Protein AF-A0A8J2AIN2-F1 (afdb_monomer_lite)

Structure (mmCIF, N/CA/C/O backbone):
data_AF-A0A8J2AIN2-F1
#
_entry.id   AF-A0A8J2AIN2-F1
#
loop_
_atom_site.group_PDB
_atom_site.id
_atom_site.type_symbol
_atom_site.label_atom_id
_atom_site.label_alt_id
_atom_site.label_comp_id
_atom_site.label_asym_id
_atom_site.label_entity_id
_atom_site.label_seq_id
_atom_site.pdbx_PDB_ins_code
_atom_site.Cartn_x
_atom_site.Cartn_y
_atom_site.Cartn_z
_atom_site.occupancy
_atom_site.B_iso_or_equiv
_atom_site.auth_seq_id
_atom_site.auth_comp_id
_atom_site.auth_asym_id
_atom_site.auth_atom_id
_atom_site.pdbx_PDB_model_num
ATOM 1 N N . ASN A 1 1 ? -27.664 22.570 9.363 1.00 43.59 1 ASN A N 1
ATOM 2 C CA . ASN A 1 1 ? -26.836 21.346 9.252 1.00 43.59 1 ASN A CA 1
ATOM 3 C C . ASN A 1 1 ? -26.231 21.039 7.878 1.00 43.59 1 ASN A C 1
ATOM 5 O O . ASN A 1 1 ? -25.405 20.145 7.836 1.00 43.59 1 ASN A O 1
ATOM 9 N N . ASN A 1 2 ? -26.503 21.779 6.789 1.00 44.59 2 ASN A N 1
ATOM 10 C CA . ASN A 1 2 ? -25.939 21.450 5.457 1.00 44.59 2 ASN A CA 1
ATOM 11 C C . ASN A 1 2 ? -24.621 22.162 5.077 1.00 44.59 2 ASN A C 1
ATOM 13 O O . ASN A 1 2 ? -24.071 21.882 4.018 1.00 44.59 2 ASN A O 1
ATOM 17 N N . GLN A 1 3 ? -24.104 23.089 5.894 1.00 43.34 3 GLN A N 1
ATOM 18 C CA . GLN A 1 3 ? -22.845 23.789 5.579 1.00 43.34 3 GLN A CA 1
ATOM 19 C C . GLN A 1 3 ? -21.588 23.005 6.001 1.00 43.34 3 GLN A C 1
ATOM 21 O O . GLN A 1 3 ? -20.605 23.031 5.269 1.00 43.34 3 GLN A O 1
ATOM 26 N N . GLY A 1 4 ? -21.625 22.260 7.115 1.00 51.38 4 GLY A N 1
ATOM 27 C CA . GLY A 1 4 ? -20.459 21.517 7.625 1.00 51.38 4 GLY A CA 1
ATOM 28 C C . GLY A 1 4 ? -20.071 20.281 6.799 1.00 51.38 4 GLY A C 1
ATOM 29 O O . GLY A 1 4 ? -18.894 19.940 6.700 1.00 51.38 4 GLY A O 1
ATOM 30 N N . THR A 1 5 ? -21.038 19.631 6.142 1.00 55.25 5 THR A N 1
ATOM 31 C CA . THR A 1 5 ? -20.787 18.486 5.248 1.00 55.25 5 THR A CA 1
ATOM 32 C C . THR A 1 5 ? -20.099 18.905 3.945 1.00 55.25 5 THR A C 1
ATOM 34 O O . THR A 1 5 ? -19.215 18.195 3.468 1.00 55.25 5 THR A O 1
ATOM 37 N N . ASN A 1 6 ? -20.435 20.082 3.404 1.00 62.22 6 ASN A N 1
ATOM 38 C CA . ASN A 1 6 ? -19.836 20.598 2.168 1.00 62.22 6 ASN A CA 1
ATOM 39 C C . ASN A 1 6 ? -18.363 21.001 2.342 1.00 62.22 6 ASN A C 1
ATOM 41 O O . ASN A 1 6 ? -17.557 20.766 1.443 1.00 62.22 6 ASN A O 1
ATOM 45 N N . THR A 1 7 ? -17.982 21.558 3.495 1.00 71.69 7 THR A N 1
ATOM 46 C CA . THR A 1 7 ? -16.582 21.925 3.769 1.00 71.69 7 THR A CA 1
ATOM 47 C C . THR A 1 7 ? -15.678 20.708 3.942 1.00 71.69 7 THR A C 1
ATOM 49 O O . THR A 1 7 ? -14.582 20.690 3.386 1.00 71.69 7 THR A O 1
ATOM 52 N N . ASN A 1 8 ? -16.145 19.657 4.626 1.00 78.81 8 ASN A N 1
ATOM 53 C CA . ASN A 1 8 ? -15.352 18.437 4.817 1.00 78.81 8 ASN A CA 1
ATOM 54 C C . ASN A 1 8 ? -15.125 17.688 3.497 1.00 78.81 8 ASN A C 1
ATOM 56 O O . ASN A 1 8 ? -14.021 17.209 3.247 1.00 78.81 8 ASN A O 1
ATOM 60 N N . SER A 1 9 ? -16.140 17.640 2.626 1.00 83.06 9 SER A N 1
ATOM 61 C CA . SER A 1 9 ? -15.997 17.063 1.283 1.00 83.06 9 SER A CA 1
ATOM 62 C C . SER A 1 9 ? -14.963 17.828 0.453 1.00 83.06 9 SER A C 1
ATOM 64 O O . SER A 1 9 ? -14.126 17.221 -0.211 1.00 83.06 9 SER A O 1
ATOM 66 N N . HIS A 1 10 ? -14.963 19.162 0.532 1.00 90.00 10 HIS A N 1
ATOM 67 C CA . HIS A 1 10 ? -14.014 19.983 -0.213 1.00 90.00 10 HIS A CA 1
ATOM 68 C C . HIS A 1 10 ? -12.564 19.819 0.276 1.00 90.00 10 HIS A C 1
ATOM 70 O O . HIS A 1 10 ? -11.662 19.628 -0.540 1.00 90.00 10 HIS A O 1
ATOM 76 N N . GLU A 1 11 ? -12.327 19.848 1.596 1.00 91.69 11 GLU A N 1
ATOM 77 C CA . GLU A 1 11 ? -10.994 19.609 2.181 1.00 91.69 11 GLU A CA 1
ATOM 78 C C . GLU A 1 11 ? -10.453 18.220 1.787 1.00 91.69 11 GLU A C 1
ATOM 80 O O . GLU A 1 11 ? -9.293 18.087 1.378 1.00 91.69 11 GLU A O 1
ATOM 85 N N . PHE A 1 12 ? -11.311 17.198 1.829 1.00 93.25 12 PHE A N 1
ATOM 86 C CA . PHE A 1 12 ? -10.978 15.834 1.423 1.00 93.25 12 PHE A CA 1
ATOM 87 C C . PHE A 1 12 ? -10.599 15.738 -0.064 1.00 93.25 12 PHE A C 1
ATOM 89 O O . PHE A 1 12 ? -9.553 15.183 -0.415 1.00 93.25 12 PHE A O 1
ATOM 96 N N . GLU A 1 13 ? -11.392 16.341 -0.953 1.00 93.38 13 GLU A N 1
ATOM 97 C CA . GLU A 1 13 ? -11.108 16.382 -2.391 1.00 93.38 13 GLU A CA 1
ATOM 98 C C . GLU A 1 13 ? -9.791 17.093 -2.717 1.00 93.38 13 GLU A C 1
ATOM 100 O O . GLU A 1 13 ? -9.067 16.671 -3.623 1.00 93.38 13 GLU A O 1
ATOM 105 N N . LEU A 1 14 ? -9.456 18.170 -2.000 1.00 94.44 14 LEU A N 1
ATOM 106 C CA . LEU A 1 14 ? -8.178 18.862 -2.173 1.00 94.44 14 LEU A CA 1
ATOM 107 C C . LEU A 1 14 ? -6.997 17.955 -1.809 1.00 94.44 14 LEU A C 1
ATOM 109 O O . LEU A 1 14 ? -6.000 17.937 -2.537 1.00 94.44 14 LEU A O 1
ATOM 113 N N . CYS A 1 15 ? -7.124 17.159 -0.744 1.00 95.25 15 CYS A N 1
ATOM 114 C CA . CYS A 1 15 ? -6.115 16.166 -0.380 1.00 95.25 15 CYS A CA 1
ATOM 115 C C . CYS A 1 15 ? -5.963 15.103 -1.479 1.00 95.25 15 CYS A C 1
ATOM 117 O O . CYS A 1 15 ? -4.843 14.827 -1.911 1.00 95.25 15 CYS A O 1
ATOM 119 N N . LEU A 1 16 ? -7.072 14.569 -2.008 1.00 92.75 16 LEU A N 1
ATOM 120 C CA . LEU A 1 16 ? -7.036 13.600 -3.111 1.00 92.75 16 LEU A CA 1
ATOM 121 C C . LEU A 1 16 ? -6.405 14.174 -4.383 1.00 92.75 16 LEU A C 1
ATOM 123 O O . LEU A 1 16 ? -5.590 13.512 -5.027 1.00 92.75 16 LEU A O 1
ATOM 127 N N . LYS A 1 17 ? -6.719 15.427 -4.727 1.00 92.19 17 LYS A N 1
ATOM 128 C CA . LYS A 1 17 ? -6.108 16.121 -5.871 1.00 92.19 17 LYS A CA 1
ATOM 129 C C . LYS A 1 17 ? -4.600 16.289 -5.704 1.00 92.19 17 LYS A C 1
ATOM 131 O O . LYS A 1 17 ? -3.891 16.204 -6.704 1.00 92.19 17 LYS A O 1
ATOM 136 N N . ALA A 1 18 ? -4.117 16.534 -4.484 1.00 93.12 18 ALA A N 1
ATOM 137 C CA . ALA A 1 18 ? -2.688 16.625 -4.184 1.00 93.12 18 ALA A CA 1
ATOM 138 C C . ALA A 1 18 ? -1.995 15.253 -4.262 1.00 93.12 18 ALA A C 1
ATOM 140 O O . ALA A 1 18 ? -0.942 15.137 -4.885 1.00 93.12 18 ALA A O 1
ATOM 141 N N . ILE A 1 19 ? -2.619 14.205 -3.714 1.00 92.25 19 ILE A N 1
ATOM 142 C CA . ILE A 1 19 ? -2.130 12.815 -3.783 1.00 92.25 19 ILE A CA 1
ATOM 143 C C . ILE A 1 19 ? -2.040 12.326 -5.239 1.00 92.25 19 ILE A C 1
ATOM 145 O O . ILE A 1 19 ? -1.094 11.634 -5.599 1.00 92.25 19 ILE A O 1
ATOM 149 N N . GLY A 1 20 ? -2.978 12.728 -6.101 1.00 87.38 20 GLY A N 1
ATOM 150 C CA . GLY A 1 20 ? -2.976 12.370 -7.523 1.00 87.38 20 GLY A CA 1
ATOM 151 C C . GLY A 1 20 ? -1.978 13.144 -8.399 1.00 87.38 20 GLY A C 1
ATOM 152 O O . GLY A 1 20 ? -1.939 12.929 -9.611 1.00 87.38 20 GLY A O 1
ATOM 153 N N . LYS A 1 21 ? -1.186 14.077 -7.848 1.00 88.25 21 LYS A N 1
ATOM 154 C CA . LYS A 1 21 ? -0.146 14.783 -8.622 1.00 88.25 21 LYS A CA 1
ATOM 155 C C . LYS A 1 21 ? 1.034 13.861 -8.924 1.00 88.25 21 LYS A C 1
ATOM 157 O O . LYS A 1 21 ? 1.189 12.826 -8.295 1.00 88.25 21 LYS A O 1
ATOM 162 N N . LYS A 1 22 ? 1.873 14.232 -9.896 1.00 83.25 22 LYS A N 1
ATOM 163 C CA . LYS A 1 22 ? 3.091 13.475 -10.252 1.00 83.25 22 LYS A CA 1
ATOM 164 C C . LYS A 1 22 ? 4.283 13.767 -9.338 1.00 83.25 22 LYS A C 1
ATOM 166 O O . LYS A 1 22 ? 5.188 12.951 -9.263 1.00 83.25 22 LYS A O 1
ATOM 171 N N . ASP A 1 23 ? 4.291 14.938 -8.709 1.00 89.31 23 ASP A N 1
ATOM 172 C CA . ASP A 1 23 ? 5.373 15.395 -7.840 1.00 89.31 23 ASP A CA 1
ATOM 173 C C . ASP A 1 23 ? 5.267 14.771 -6.441 1.00 89.31 23 ASP A C 1
ATOM 175 O O . ASP A 1 23 ? 4.242 14.904 -5.765 1.00 89.31 23 ASP A O 1
ATOM 179 N N . ASP A 1 24 ? 6.341 14.121 -5.996 1.00 90.88 24 ASP A N 1
ATOM 180 C CA . ASP A 1 24 ? 6.361 13.389 -4.731 1.00 90.88 24 ASP A CA 1
ATOM 181 C C . ASP A 1 24 ? 6.290 14.313 -3.508 1.00 90.88 24 ASP A C 1
ATOM 183 O O . ASP A 1 24 ? 5.661 13.950 -2.514 1.00 90.88 24 ASP A O 1
ATOM 187 N N . ALA A 1 25 ? 6.841 15.532 -3.566 1.00 93.75 25 ALA A N 1
ATOM 188 C CA . ALA A 1 25 ? 6.723 16.489 -2.461 1.00 93.75 25 ALA A CA 1
ATOM 189 C C . ALA A 1 25 ? 5.257 16.908 -2.235 1.00 93.75 25 ALA A C 1
ATOM 191 O O . ALA A 1 25 ? 4.769 16.948 -1.101 1.00 93.75 25 ALA A O 1
ATOM 192 N N . THR A 1 26 ? 4.522 17.134 -3.324 1.00 94.69 26 THR A N 1
ATOM 193 C CA . THR A 1 26 ? 3.086 17.426 -3.298 1.00 94.69 26 THR A CA 1
ATOM 194 C C . THR A 1 26 ? 2.281 16.232 -2.792 1.00 94.69 26 THR A C 1
ATOM 196 O O . THR A 1 26 ? 1.365 16.414 -1.990 1.00 94.69 26 THR A O 1
ATOM 199 N N . ARG A 1 27 ? 2.648 15.005 -3.185 1.00 93.88 27 ARG A N 1
ATOM 200 C CA . ARG A 1 27 ? 2.028 13.776 -2.662 1.00 93.88 27 ARG A CA 1
ATOM 201 C C . ARG A 1 27 ? 2.238 13.615 -1.161 1.00 93.88 27 ARG A C 1
ATOM 203 O O . ARG A 1 27 ? 1.281 13.308 -0.453 1.00 93.88 27 ARG A O 1
ATOM 210 N N . VAL A 1 28 ? 3.460 13.847 -0.668 1.00 96.62 28 VAL A N 1
ATOM 211 C CA . VAL A 1 28 ? 3.771 13.849 0.772 1.00 96.62 28 VAL A CA 1
ATOM 212 C C . VAL A 1 28 ? 2.868 14.847 1.491 1.00 96.62 28 VAL A C 1
ATOM 214 O O . VAL A 1 28 ? 2.198 14.469 2.449 1.00 96.62 28 VAL A O 1
ATOM 217 N N . SER A 1 29 ? 2.792 16.091 1.003 1.00 96.56 29 SER A N 1
ATOM 218 C CA . SER A 1 29 ? 1.919 17.116 1.587 1.00 96.56 29 SER A CA 1
ATOM 219 C C . SER A 1 29 ? 0.444 16.702 1.562 1.00 96.56 29 SER A C 1
ATOM 221 O O . SER A 1 29 ? -0.250 16.868 2.562 1.00 96.56 29 SER A O 1
ATOM 223 N N . GLY A 1 30 ? -0.026 16.112 0.458 1.00 96.38 30 GLY A N 1
ATOM 224 C CA . GLY A 1 30 ? -1.391 15.608 0.317 1.00 96.38 30 GLY A CA 1
ATOM 225 C C . GLY A 1 30 ? -1.741 14.540 1.354 1.00 96.38 30 GLY A C 1
ATOM 226 O O . GLY A 1 30 ? -2.784 14.635 1.996 1.00 96.38 30 GLY A O 1
ATOM 227 N N . TRP A 1 31 ? -0.854 13.568 1.581 1.00 96.75 31 TRP A N 1
ATOM 228 C CA . TRP A 1 31 ? -1.051 12.543 2.611 1.00 96.75 31 TRP A CA 1
ATOM 229 C C . TRP A 1 31 ? -0.955 13.090 4.035 1.00 96.75 31 TRP A C 1
ATOM 231 O O . TRP A 1 31 ? -1.747 12.693 4.886 1.00 96.75 31 TRP A O 1
ATOM 241 N N . THR A 1 32 ? -0.034 14.018 4.303 1.00 97.06 32 THR A N 1
ATOM 242 C CA . THR A 1 32 ? 0.059 14.673 5.616 1.00 97.06 32 THR A CA 1
ATOM 243 C C . THR A 1 32 ? -1.231 15.428 5.938 1.00 97.06 32 THR A C 1
ATOM 245 O O . THR A 1 32 ? -1.829 15.193 6.987 1.00 97.06 32 THR A O 1
ATOM 248 N N . LYS A 1 33 ? -1.726 16.243 4.997 1.00 97.56 33 LYS A N 1
ATOM 249 C CA . LYS A 1 33 ? -3.002 16.962 5.141 1.00 97.56 33 LYS A CA 1
ATOM 250 C C . LYS A 1 33 ? -4.195 16.019 5.265 1.00 97.56 33 LYS A C 1
ATOM 252 O O . LYS A 1 33 ? -5.115 16.304 6.021 1.00 97.56 33 LYS A O 1
ATOM 257 N N . MET A 1 34 ? -4.167 14.871 4.586 1.00 96.81 34 MET A N 1
ATOM 258 C CA . MET A 1 34 ? -5.186 13.832 4.758 1.00 96.81 34 MET A CA 1
ATOM 259 C C . MET A 1 34 ? -5.197 13.282 6.197 1.00 96.81 34 MET A C 1
ATOM 261 O O . MET A 1 34 ? -6.262 13.087 6.776 1.00 96.81 34 MET A O 1
ATOM 265 N N . GLY A 1 35 ? -4.026 13.068 6.807 1.00 96.38 35 GLY A N 1
ATOM 266 C CA . GLY A 1 35 ? -3.923 12.671 8.216 1.00 96.38 35 GLY A CA 1
ATOM 267 C C . GLY A 1 35 ? -4.437 13.746 9.183 1.00 96.38 35 GLY A C 1
ATOM 268 O O . GLY A 1 35 ? -5.157 13.436 10.133 1.00 96.38 35 GLY A O 1
ATOM 269 N N . GLU A 1 36 ? -4.126 15.018 8.926 1.00 96.12 36 GLU A N 1
ATOM 270 C CA . GLU A 1 36 ? -4.654 16.154 9.698 1.00 96.12 36 GLU A CA 1
ATOM 271 C C . GLU A 1 36 ? -6.181 16.246 9.583 1.00 96.12 36 GLU A C 1
ATOM 273 O O . GLU A 1 36 ? -6.871 16.376 10.597 1.00 96.12 36 GLU A O 1
ATOM 278 N N . PHE A 1 37 ? -6.710 16.089 8.366 1.00 95.88 37 PHE A N 1
ATOM 279 C CA . PHE A 1 37 ? -8.142 16.013 8.095 1.00 95.88 37 PHE A CA 1
ATOM 280 C C . PHE A 1 37 ? -8.796 14.888 8.903 1.00 95.88 37 PHE A C 1
ATOM 282 O O . PHE A 1 37 ? -9.730 15.147 9.658 1.00 95.88 37 PHE A O 1
ATOM 289 N N . PHE A 1 38 ? -8.265 13.661 8.851 1.00 95.31 38 PHE A N 1
ATOM 290 C CA . PHE A 1 38 ? -8.799 12.550 9.645 1.00 95.31 38 PHE A CA 1
ATOM 291 C C . PHE A 1 38 ? -8.760 12.824 11.148 1.00 95.31 38 PHE A C 1
ATOM 293 O O . PHE A 1 38 ? -9.731 12.513 11.836 1.00 95.31 38 PHE A O 1
ATOM 300 N N . THR A 1 39 ? -7.685 13.430 11.656 1.00 94.81 39 THR A N 1
ATOM 301 C CA . THR A 1 39 ? -7.565 13.803 13.075 1.00 94.81 39 THR A CA 1
ATOM 302 C C . THR A 1 39 ? -8.667 14.785 13.475 1.00 94.81 39 THR A C 1
ATOM 304 O O . THR A 1 39 ? -9.403 14.532 14.428 1.00 94.81 39 THR A O 1
ATOM 307 N N . LYS A 1 40 ? -8.821 15.875 12.711 1.00 93.75 40 LYS A N 1
ATOM 308 C CA . LYS A 1 40 ? -9.833 16.918 12.935 1.00 93.75 40 LYS A CA 1
ATOM 309 C C . LYS A 1 40 ? -11.247 16.340 12.861 1.00 93.75 40 LYS A C 1
ATOM 311 O O . LYS A 1 40 ? -12.046 16.563 13.763 1.00 93.75 40 LYS A O 1
ATOM 316 N N . THR A 1 41 ? -11.546 15.551 11.830 1.00 92.31 41 THR A N 1
ATOM 317 C CA . THR A 1 41 ? -12.873 14.954 11.631 1.00 92.31 41 THR A CA 1
ATOM 318 C C . THR A 1 41 ? -13.201 13.886 12.672 1.00 92.31 41 THR A C 1
ATOM 320 O O . THR A 1 41 ? -14.352 13.770 13.071 1.00 92.31 41 THR A O 1
ATOM 323 N N . CYS A 1 42 ? -12.220 13.119 13.158 1.00 90.75 42 CYS A N 1
ATOM 324 C CA . CYS A 1 42 ? -12.450 12.136 14.222 1.00 90.75 42 CYS A CA 1
ATOM 325 C C . CYS A 1 42 ? -12.710 12.768 15.595 1.00 90.75 42 CYS A C 1
ATOM 327 O O . CYS A 1 42 ? -13.278 12.086 16.452 1.00 90.75 42 CYS A O 1
ATOM 329 N N . ALA A 1 43 ? -12.282 14.018 15.806 1.00 90.50 43 ALA A N 1
ATOM 330 C CA . ALA A 1 43 ? -12.538 14.786 17.024 1.00 90.50 43 ALA A CA 1
ATOM 331 C C . ALA A 1 43 ? -13.937 15.436 17.049 1.00 90.50 43 ALA A C 1
ATOM 333 O O . ALA A 1 43 ? -14.387 15.860 18.109 1.00 90.50 43 ALA A O 1
ATOM 334 N N . ASP A 1 44 ? -14.624 15.502 15.905 1.00 90.69 44 ASP A N 1
ATOM 335 C CA . ASP A 1 44 ? -15.989 16.017 15.769 1.00 90.69 44 ASP A CA 1
ATOM 336 C C . ASP A 1 44 ? -16.970 14.854 15.551 1.00 90.69 44 ASP A C 1
ATOM 338 O O . ASP A 1 44 ? -17.032 14.274 14.467 1.00 90.69 44 ASP A O 1
ATOM 342 N N . ASP A 1 45 ? -17.769 14.526 16.570 1.00 85.25 45 ASP A N 1
ATOM 343 C CA . ASP A 1 45 ? -18.721 13.405 16.535 1.00 85.25 45 ASP A CA 1
ATOM 344 C C . ASP A 1 45 ? -19.738 13.489 15.386 1.00 85.25 45 ASP A C 1
ATOM 346 O O . ASP A 1 45 ? -20.176 12.456 14.868 1.00 85.25 45 ASP A O 1
ATOM 350 N N . SER A 1 46 ? -20.105 14.701 14.959 1.00 84.88 46 SER A N 1
ATOM 351 C CA . SER A 1 46 ? -21.053 14.901 13.862 1.00 84.88 46 SER A CA 1
ATOM 352 C C . SER A 1 46 ? -20.408 14.611 12.506 1.00 84.88 46 SER A C 1
ATOM 354 O O . SER A 1 46 ? -20.990 13.930 11.659 1.00 84.88 46 SER A O 1
ATOM 356 N N . ALA A 1 47 ? -19.166 15.058 12.318 1.00 84.75 47 ALA A N 1
ATOM 357 C CA . ALA A 1 47 ? -18.417 14.866 11.086 1.00 84.75 47 ALA A CA 1
ATOM 358 C C . ALA A 1 47 ? -17.866 13.435 10.957 1.00 84.75 47 ALA A C 1
ATOM 360 O O . ALA A 1 47 ? -17.820 12.879 9.853 1.00 84.75 47 ALA A O 1
ATOM 361 N N . LYS A 1 48 ? -17.522 12.805 12.085 1.00 87.69 48 LYS A N 1
ATOM 362 C CA . LYS A 1 48 ? -16.971 11.447 12.184 1.00 87.69 48 LYS A CA 1
ATOM 363 C C . LYS A 1 48 ? -17.818 10.389 11.481 1.00 87.69 48 LYS A C 1
ATOM 365 O O . LYS A 1 48 ? -17.270 9.465 10.882 1.00 87.69 48 LYS A O 1
ATOM 370 N N . GLN A 1 49 ? -19.144 10.537 11.493 1.00 86.75 49 GLN A N 1
ATOM 371 C CA . GLN A 1 49 ? -20.066 9.587 10.857 1.00 86.75 49 GLN A CA 1
ATOM 372 C C . GLN A 1 49 ? -19.900 9.508 9.331 1.00 86.75 49 GLN A C 1
ATOM 374 O O . GLN A 1 49 ? -20.147 8.460 8.740 1.00 86.75 49 GLN A O 1
ATOM 379 N N . SER A 1 50 ? -19.456 10.595 8.693 1.00 87.44 50 SER A N 1
ATOM 380 C CA . SER A 1 50 ? -19.249 10.656 7.239 1.00 87.44 50 SER A CA 1
ATOM 381 C C . SER A 1 50 ? -17.887 10.114 6.790 1.00 87.44 50 SER A C 1
ATOM 383 O O . SER A 1 50 ? -17.700 9.794 5.616 1.00 87.44 50 SER A O 1
ATOM 385 N N . LEU A 1 51 ? -16.933 9.973 7.716 1.00 89.19 51 LEU A N 1
ATOM 386 C CA . LEU A 1 51 ? -15.542 9.666 7.396 1.00 89.19 51 LEU A CA 1
ATOM 387 C C . LEU A 1 51 ? -15.336 8.298 6.722 1.00 89.19 51 LEU A C 1
ATOM 389 O O . LEU A 1 51 ? -14.553 8.242 5.773 1.00 89.19 51 LEU A O 1
ATOM 393 N N . PRO A 1 52 ? -16.030 7.208 7.118 1.00 89.25 52 PRO A N 1
ATOM 394 C CA . PRO A 1 52 ? -15.957 5.935 6.401 1.00 89.25 52 PRO A CA 1
ATOM 395 C C . PRO A 1 52 ? -16.355 6.046 4.929 1.00 89.25 52 PRO A C 1
ATOM 397 O O . PRO A 1 52 ? -15.666 5.494 4.077 1.00 89.25 52 PRO A O 1
ATOM 400 N N . LEU A 1 53 ? -17.418 6.800 4.629 1.00 87.81 53 LEU A N 1
ATOM 401 C CA . LEU A 1 53 ? -17.920 6.975 3.263 1.00 87.81 53 LEU A CA 1
ATOM 402 C C . LEU A 1 53 ? -16.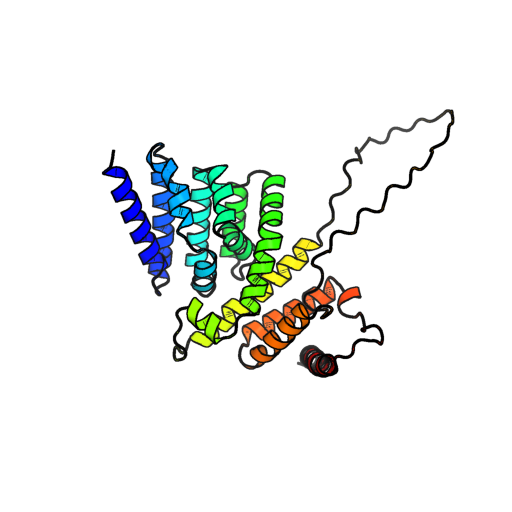933 7.764 2.402 1.00 87.81 53 LEU A C 1
ATOM 404 O O . LEU A 1 53 ? -16.734 7.435 1.239 1.00 87.81 53 LEU A O 1
ATOM 408 N N . LEU A 1 54 ? -16.288 8.786 2.970 1.00 89.25 54 LEU A N 1
ATOM 409 C CA . LEU A 1 54 ? -15.219 9.513 2.282 1.00 89.25 54 LEU A CA 1
ATOM 410 C C . LEU A 1 54 ? -14.014 8.598 2.042 1.00 89.25 54 LEU A C 1
ATOM 412 O O . LEU A 1 54 ? -13.506 8.515 0.928 1.00 89.25 54 LEU A O 1
ATOM 416 N N . PHE A 1 55 ? -13.598 7.842 3.059 1.00 89.75 55 PHE A N 1
ATOM 417 C CA . PHE A 1 55 ? -12.491 6.892 2.950 1.00 89.75 55 PHE A CA 1
ATOM 418 C C . PHE A 1 55 ? -12.753 5.794 1.902 1.00 89.75 55 PHE A C 1
ATOM 420 O O . PHE A 1 55 ? -11.819 5.331 1.247 1.00 89.75 55 PHE A O 1
ATOM 427 N N . GLU A 1 56 ? -14.018 5.413 1.698 1.00 88.94 56 GLU A N 1
ATOM 428 C CA . GLU A 1 56 ? -14.465 4.485 0.649 1.00 88.94 56 GLU A CA 1
ATOM 429 C C . GLU A 1 56 ? -14.280 5.000 -0.779 1.00 88.94 56 GLU A C 1
ATOM 431 O O . GLU A 1 56 ? -14.112 4.203 -1.701 1.00 88.94 56 GLU A O 1
ATOM 436 N N . GLN A 1 57 ? -14.190 6.314 -0.975 1.00 88.69 57 GLN A N 1
ATOM 437 C CA . GLN A 1 57 ? -13.922 6.897 -2.293 1.00 88.69 57 GLN A CA 1
ATOM 438 C C . GLN A 1 57 ? -12.461 6.719 -2.733 1.00 88.69 57 GLN A C 1
ATOM 440 O O . GLN A 1 57 ? -12.120 6.957 -3.894 1.00 88.69 57 GLN A O 1
ATOM 445 N N . ILE A 1 58 ? -11.577 6.297 -1.824 1.00 90.06 58 ILE A N 1
ATOM 446 C CA . ILE A 1 58 ? -10.156 6.128 -2.107 1.00 90.06 58 ILE A CA 1
ATOM 447 C C . ILE A 1 58 ? -9.898 4.740 -2.699 1.00 90.06 58 ILE A C 1
ATOM 449 O O . ILE A 1 58 ? -9.962 3.719 -2.012 1.00 90.06 58 ILE A O 1
ATOM 453 N N . ASN A 1 59 ? -9.498 4.696 -3.971 1.00 88.50 59 ASN A N 1
ATOM 454 C CA . ASN A 1 59 ? -9.032 3.461 -4.600 1.00 88.50 59 ASN A CA 1
ATOM 455 C C . ASN A 1 59 ? -7.571 3.170 -4.215 1.00 88.50 59 ASN A C 1
ATOM 457 O O . ASN A 1 59 ? -6.633 3.496 -4.946 1.00 88.50 59 ASN A O 1
ATOM 461 N N . PHE A 1 60 ? -7.378 2.534 -3.058 1.00 89.50 60 PHE A N 1
ATOM 462 C CA . PHE A 1 60 ? -6.044 2.234 -2.534 1.00 89.50 60 PHE A CA 1
ATOM 463 C C . PHE A 1 60 ? -5.232 1.297 -3.432 1.00 89.50 60 PHE A C 1
ATOM 465 O O . PHE A 1 60 ? -4.017 1.435 -3.510 1.00 89.50 60 PHE A O 1
ATOM 472 N N . GLN A 1 61 ? -5.876 0.380 -4.155 1.00 83.81 61 GLN A N 1
ATOM 473 C CA . GLN A 1 61 ? -5.178 -0.510 -5.086 1.00 83.81 61 GLN A CA 1
ATOM 474 C C . GLN A 1 61 ? -4.510 0.269 -6.224 1.00 83.81 61 GLN A C 1
ATOM 476 O O . GLN A 1 61 ? -3.338 0.038 -6.522 1.00 83.81 61 GLN A O 1
ATOM 481 N N . LYS A 1 62 ? -5.231 1.231 -6.814 1.00 86.19 62 LYS A N 1
ATOM 482 C CA . LYS A 1 62 ? -4.668 2.144 -7.817 1.00 86.19 62 LYS A CA 1
ATOM 483 C C . LYS A 1 62 ? -3.562 3.009 -7.213 1.00 86.19 62 LYS A C 1
ATOM 485 O O . LYS A 1 62 ? -2.486 3.108 -7.790 1.00 86.19 62 LYS A O 1
ATOM 490 N N . ILE A 1 63 ? -3.804 3.578 -6.033 1.00 86.50 63 ILE A N 1
ATOM 491 C CA . ILE A 1 63 ? -2.812 4.402 -5.333 1.00 86.50 63 ILE A CA 1
ATOM 492 C C . ILE A 1 63 ? -1.525 3.622 -5.087 1.00 86.50 63 ILE A C 1
ATOM 494 O O . ILE A 1 63 ? -0.457 4.165 -5.332 1.00 86.50 63 ILE A O 1
ATOM 498 N N . TRP A 1 64 ? -1.592 2.361 -4.647 1.00 87.62 64 TRP A N 1
ATOM 499 C CA . TRP A 1 64 ? -0.391 1.558 -4.415 1.00 87.62 64 TRP A CA 1
ATOM 500 C C . TRP A 1 64 ? 0.457 1.415 -5.673 1.00 87.62 64 TRP A C 1
ATOM 502 O O . TRP A 1 64 ? 1.668 1.574 -5.585 1.00 87.62 64 TRP A O 1
ATOM 512 N N . LEU A 1 65 ? -0.160 1.197 -6.838 1.00 87.00 65 LEU A N 1
ATOM 513 C CA . LEU A 1 65 ? 0.567 1.169 -8.110 1.00 87.00 65 LEU A CA 1
ATOM 514 C C . LEU A 1 65 ? 1.299 2.496 -8.362 1.00 87.00 65 LEU A C 1
ATOM 516 O O . LEU A 1 65 ? 2.462 2.487 -8.749 1.00 87.00 65 LEU A O 1
ATOM 520 N N . GLU A 1 66 ? 0.661 3.630 -8.076 1.00 85.50 66 GLU A N 1
ATOM 521 C CA . GLU A 1 66 ? 1.243 4.962 -8.282 1.00 85.50 66 GLU A CA 1
ATOM 522 C C . GLU A 1 66 ? 2.313 5.356 -7.247 1.00 85.50 66 GLU A C 1
ATOM 524 O O . GLU A 1 66 ? 3.238 6.102 -7.586 1.00 85.50 66 GLU A O 1
ATOM 529 N N . VAL A 1 67 ? 2.191 4.895 -5.993 1.00 85.50 67 VAL A N 1
ATOM 530 C CA . VAL A 1 67 ? 3.106 5.257 -4.890 1.00 85.50 67 VAL A CA 1
ATOM 531 C C . VAL A 1 67 ? 4.191 4.224 -4.626 1.00 85.50 67 VAL A C 1
ATOM 533 O O . VAL A 1 67 ? 5.191 4.558 -3.991 1.00 85.50 67 VAL A O 1
ATOM 536 N N . ALA A 1 68 ? 4.029 2.983 -5.091 1.00 84.31 68 ALA A N 1
ATOM 537 C CA . ALA A 1 68 ? 5.075 1.972 -5.016 1.00 84.31 68 ALA A CA 1
ATOM 538 C C . ALA A 1 68 ? 6.399 2.530 -5.567 1.00 84.31 68 ALA A C 1
ATOM 540 O O . ALA A 1 68 ? 7.342 2.582 -4.782 1.00 84.31 68 ALA A O 1
ATOM 541 N N . PRO A 1 69 ? 6.476 3.059 -6.807 1.00 83.56 69 PRO A N 1
ATOM 542 C CA . PRO A 1 69 ? 7.718 3.605 -7.359 1.00 83.56 69 PRO A CA 1
ATOM 543 C C . PRO A 1 69 ? 8.077 5.019 -6.869 1.00 83.56 69 PRO A C 1
ATOM 545 O O . PRO A 1 69 ? 9.063 5.578 -7.339 1.00 83.56 69 PRO A O 1
ATOM 548 N N . ALA A 1 70 ? 7.282 5.628 -5.984 1.00 85.44 70 ALA A N 1
ATOM 549 C CA . ALA A 1 70 ? 7.524 6.984 -5.489 1.00 85.44 70 ALA A CA 1
ATOM 550 C C . ALA A 1 70 ? 8.656 7.040 -4.442 1.00 85.44 70 ALA A C 1
ATOM 552 O O . ALA A 1 70 ? 9.176 6.017 -3.990 1.00 85.44 70 ALA A O 1
ATOM 553 N N . ASP A 1 71 ? 9.003 8.244 -3.993 1.00 89.62 71 ASP A N 1
ATOM 554 C CA . ASP A 1 71 ? 9.848 8.457 -2.817 1.00 89.62 71 ASP A CA 1
ATOM 555 C C . ASP A 1 71 ? 9.274 7.739 -1.577 1.00 89.62 71 ASP A C 1
ATOM 557 O O . ASP A 1 71 ? 8.069 7.760 -1.298 1.00 89.62 71 ASP A O 1
ATOM 561 N N . SER A 1 72 ? 10.156 7.120 -0.787 1.00 93.00 72 SER A N 1
ATOM 562 C CA . SER A 1 72 ? 9.807 6.438 0.467 1.00 93.00 72 SER A CA 1
ATOM 563 C C . SER A 1 72 ? 8.964 7.290 1.430 1.00 93.00 72 SER A C 1
ATOM 565 O O . SER A 1 72 ? 8.093 6.757 2.121 1.00 93.00 72 SER A O 1
ATOM 567 N N . ARG A 1 73 ? 9.154 8.616 1.439 1.00 95.81 73 ARG A N 1
ATOM 568 C CA . ARG A 1 73 ? 8.390 9.573 2.249 1.00 95.81 73 ARG A CA 1
ATOM 569 C C . ARG A 1 73 ? 6.911 9.583 1.885 1.00 95.81 73 ARG A C 1
ATOM 571 O O . ARG A 1 73 ? 6.085 9.698 2.783 1.00 95.81 73 ARG A O 1
ATOM 578 N N . VAL A 1 74 ? 6.558 9.405 0.608 1.00 94.94 74 VAL A N 1
ATOM 579 C CA . VAL A 1 74 ? 5.154 9.310 0.172 1.00 94.94 74 VAL A CA 1
ATOM 580 C C . VAL A 1 74 ? 4.493 8.099 0.826 1.00 94.94 74 VAL A C 1
ATOM 582 O O . VAL A 1 74 ? 3.411 8.213 1.402 1.00 94.94 74 VAL A O 1
ATOM 585 N N . ARG A 1 75 ? 5.169 6.944 0.796 1.00 94.56 75 ARG A N 1
ATOM 586 C CA . ARG A 1 75 ? 4.665 5.692 1.378 1.00 94.56 75 ARG A CA 1
ATOM 587 C C . ARG A 1 75 ? 4.570 5.756 2.905 1.00 94.56 75 ARG A C 1
ATOM 589 O O . ARG A 1 75 ? 3.586 5.277 3.471 1.00 94.56 75 ARG A O 1
ATOM 596 N N . VAL A 1 76 ? 5.534 6.400 3.569 1.00 96.25 76 VAL A N 1
ATOM 597 C CA . VAL A 1 76 ? 5.481 6.681 5.017 1.00 96.25 76 VAL A CA 1
ATOM 598 C C . VAL A 1 76 ? 4.297 7.590 5.358 1.00 96.25 76 VAL A C 1
ATOM 600 O O . VAL A 1 76 ? 3.488 7.233 6.213 1.00 96.25 76 VAL A O 1
ATOM 603 N N . SER A 1 77 ? 4.137 8.727 4.674 1.00 96.31 77 SER A N 1
ATOM 604 C CA . SER A 1 77 ? 3.022 9.651 4.928 1.00 96.31 77 SER A CA 1
ATOM 605 C C . SER A 1 77 ? 1.662 8.999 4.689 1.00 96.31 77 SER A C 1
ATOM 607 O O . SER A 1 77 ? 0.752 9.178 5.496 1.00 96.31 77 SER A O 1
ATOM 609 N N . MET A 1 78 ? 1.528 8.188 3.635 1.00 95.81 78 MET A N 1
ATOM 610 C CA . MET A 1 78 ? 0.315 7.407 3.383 1.00 95.81 78 MET A CA 1
ATOM 611 C C . MET A 1 78 ? 0.012 6.450 4.540 1.00 95.81 78 MET A C 1
ATOM 613 O O . MET A 1 78 ? -1.116 6.400 5.025 1.00 95.81 78 MET A O 1
ATOM 617 N N . THR A 1 79 ? 1.020 5.717 5.017 1.00 95.19 79 THR A N 1
ATOM 618 C CA . THR A 1 79 ? 0.865 4.780 6.139 1.00 95.19 79 THR A CA 1
ATOM 619 C C . THR A 1 79 ? 0.425 5.498 7.413 1.00 95.19 79 THR A C 1
ATOM 621 O O . THR A 1 79 ? -0.489 5.034 8.092 1.00 95.19 79 THR A O 1
ATOM 624 N N . ASN A 1 80 ? 1.019 6.659 7.708 1.00 97.06 80 ASN A N 1
ATOM 625 C CA . ASN A 1 80 ? 0.627 7.491 8.845 1.00 97.06 80 ASN A CA 1
ATOM 626 C C . ASN A 1 80 ? -0.833 7.958 8.729 1.00 97.06 80 ASN A C 1
ATOM 628 O O . ASN A 1 80 ? -1.579 7.862 9.701 1.00 97.06 80 ASN A O 1
ATOM 632 N N . ALA A 1 81 ? -1.269 8.407 7.548 1.00 96.25 81 ALA A N 1
ATOM 633 C CA . ALA A 1 81 ? -2.648 8.844 7.332 1.00 96.25 81 ALA A CA 1
ATOM 634 C C . ALA A 1 81 ? -3.658 7.700 7.533 1.00 96.25 81 ALA A C 1
ATOM 636 O O . ALA A 1 81 ? -4.664 7.876 8.221 1.00 96.25 81 ALA A O 1
ATOM 637 N N . ILE A 1 82 ? -3.378 6.505 6.994 1.00 95.56 82 ILE A N 1
ATOM 638 C CA . ILE A 1 82 ? -4.237 5.328 7.206 1.00 95.56 82 ILE A CA 1
ATOM 639 C C . ILE A 1 82 ? -4.278 4.958 8.698 1.00 95.56 82 ILE A C 1
ATOM 641 O O . ILE A 1 82 ? -5.347 4.650 9.224 1.00 95.56 82 ILE A O 1
ATOM 645 N N . ALA A 1 83 ? -3.144 5.019 9.400 1.00 95.31 83 ALA A N 1
ATOM 646 C CA . ALA A 1 83 ? -3.074 4.716 10.827 1.00 95.31 83 ALA A CA 1
ATOM 647 C C . ALA A 1 83 ? -3.928 5.670 11.672 1.00 95.31 83 ALA A C 1
ATOM 649 O O . ALA A 1 83 ? -4.699 5.209 12.514 1.00 95.31 83 ALA A O 1
ATOM 650 N N . VAL A 1 84 ? -3.856 6.976 11.394 1.00 95.62 84 VAL A N 1
ATOM 651 C CA . VAL A 1 84 ? -4.692 7.994 12.048 1.00 95.62 84 VAL A CA 1
ATOM 652 C C . VAL A 1 84 ? -6.178 7.702 11.842 1.00 95.62 84 VAL A C 1
ATOM 654 O O . VAL A 1 84 ? -6.946 7.735 12.803 1.00 95.62 84 VAL A O 1
ATOM 657 N N . PHE A 1 85 ? -6.590 7.357 10.618 1.00 94.69 85 PHE A N 1
ATOM 658 C CA . PHE A 1 85 ? -7.979 6.984 10.337 1.00 94.69 85 PHE A CA 1
ATOM 659 C C . PHE A 1 85 ? -8.425 5.764 11.159 1.00 94.69 85 PHE A C 1
ATOM 661 O O . PHE A 1 85 ? -9.484 5.785 11.789 1.00 94.69 85 PHE A O 1
ATOM 668 N N . VAL A 1 86 ? -7.617 4.700 11.183 1.00 93.88 86 VAL A N 1
ATOM 669 C CA . VAL A 1 86 ? -7.950 3.464 11.912 1.00 93.88 86 VAL A CA 1
ATOM 670 C C . VAL A 1 86 ? -8.018 3.705 13.419 1.00 93.88 86 VAL A C 1
ATOM 672 O O . VAL A 1 86 ? -8.934 3.209 14.073 1.00 93.88 86 VAL A O 1
ATOM 675 N N . GLU A 1 87 ? -7.080 4.471 13.969 1.00 93.50 87 GLU A N 1
ATOM 676 C CA . GLU A 1 87 ? -7.045 4.822 15.388 1.00 93.50 87 GLU A CA 1
ATOM 677 C C . GLU A 1 87 ? -8.249 5.683 15.789 1.00 93.50 87 GLU A C 1
ATOM 679 O O . GLU A 1 87 ? -8.945 5.351 16.748 1.00 93.50 87 GLU A O 1
ATOM 684 N N . GLY A 1 88 ? -8.557 6.732 15.018 1.00 90.12 88 GLY A N 1
ATOM 685 C CA . GLY A 1 88 ? -9.661 7.647 15.312 1.00 90.12 88 GLY A CA 1
ATOM 686 C C . GLY A 1 88 ? -11.052 7.010 15.193 1.00 90.12 88 GLY A C 1
ATOM 687 O O . GLY A 1 88 ? -11.957 7.327 15.973 1.00 90.12 88 GLY A O 1
ATOM 688 N N . MET A 1 89 ? -11.232 6.070 14.258 1.00 89.81 89 MET A N 1
ATOM 689 C CA . MET A 1 89 ? -12.513 5.389 14.008 1.00 89.81 89 MET A CA 1
ATOM 690 C C . MET A 1 89 ? -12.677 4.059 14.764 1.00 89.81 89 MET A C 1
ATOM 692 O O . MET A 1 89 ? -13.773 3.486 14.791 1.00 89.81 89 MET A O 1
ATOM 696 N N . GLY A 1 90 ? -11.605 3.519 15.350 1.00 87.56 90 GLY A N 1
ATOM 697 C CA . GLY A 1 90 ? -11.616 2.249 16.074 1.00 87.56 90 GLY A CA 1
ATOM 698 C C . GLY A 1 90 ? -12.134 1.076 15.227 1.00 87.56 90 GLY A C 1
ATOM 699 O O . GLY A 1 90 ? -11.635 0.794 14.136 1.00 87.56 90 GLY A O 1
ATOM 700 N N . LYS A 1 91 ? -13.164 0.368 15.719 1.00 86.88 91 LYS A N 1
ATOM 701 C CA . LYS A 1 91 ? -13.729 -0.814 15.032 1.00 86.88 91 LYS A CA 1
ATOM 702 C C . LYS A 1 91 ? -14.259 -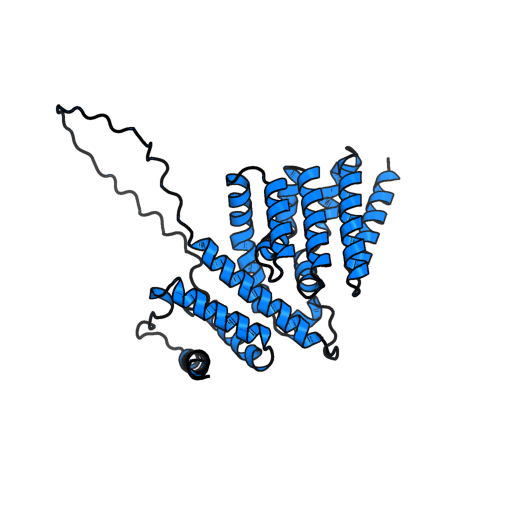0.499 13.626 1.00 86.88 91 LYS A C 1
ATOM 704 O O . LYS A 1 91 ? -14.118 -1.339 12.739 1.00 86.88 91 LYS A O 1
ATOM 709 N N . GLN A 1 92 ? -14.860 0.677 13.415 1.00 86.50 92 GLN A N 1
ATOM 710 C CA . GLN A 1 92 ? -15.359 1.068 12.090 1.00 86.50 92 GLN A CA 1
ATOM 711 C C . GLN A 1 92 ? -14.205 1.317 11.115 1.00 86.50 92 GLN A C 1
ATOM 713 O O . GLN A 1 92 ? -14.247 0.815 9.996 1.00 86.50 92 GLN A O 1
ATOM 718 N N . GLY A 1 93 ? -13.137 1.983 11.566 1.00 84.88 93 GLY A N 1
ATOM 719 C CA . GLY A 1 93 ? -11.944 2.221 10.748 1.00 84.88 93 GLY A CA 1
ATOM 720 C C . GLY A 1 93 ? -11.280 0.922 10.308 1.00 84.88 93 GLY A C 1
ATOM 721 O O . GLY A 1 93 ? -10.965 0.745 9.132 1.00 84.88 93 GLY A O 1
ATOM 722 N N . ALA A 1 94 ? -11.157 -0.036 11.233 1.00 85.25 94 ALA A N 1
ATOM 723 C CA . ALA A 1 94 ? -10.652 -1.367 10.915 1.00 85.25 94 ALA A CA 1
ATOM 724 C C . ALA A 1 94 ? -11.518 -2.088 9.866 1.00 85.25 94 ALA A C 1
ATOM 726 O O . ALA A 1 94 ? -10.971 -2.754 8.994 1.00 85.25 94 ALA A O 1
ATOM 727 N N . LYS A 1 95 ? -12.850 -1.941 9.901 1.00 87.50 95 LYS A N 1
ATOM 728 C CA . LYS A 1 95 ? -13.750 -2.533 8.896 1.00 87.50 95 LYS A CA 1
ATOM 729 C C . LYS A 1 95 ? -13.558 -1.895 7.513 1.00 87.50 95 LYS A C 1
ATOM 731 O O . LYS A 1 95 ? -13.330 -2.626 6.546 1.00 87.50 95 LYS A O 1
ATOM 736 N N . SER A 1 96 ? -13.582 -0.563 7.428 1.00 87.81 96 SER A N 1
ATOM 737 C CA . SER A 1 96 ? -13.427 0.178 6.164 1.00 87.81 96 SER A CA 1
ATOM 738 C C . SER A 1 96 ? -12.074 -0.072 5.499 1.00 87.81 96 SER A C 1
ATOM 740 O O . SER A 1 96 ? -11.974 -0.157 4.275 1.00 87.81 96 SER A O 1
ATOM 742 N N . LEU A 1 97 ? -11.030 -0.286 6.301 1.00 88.19 97 LEU A N 1
ATOM 743 C CA . LEU A 1 97 ? -9.692 -0.605 5.821 1.00 88.19 97 LEU A CA 1
ATOM 744 C C . LEU A 1 97 ? -9.662 -1.849 4.903 1.00 88.19 97 LEU A C 1
ATOM 746 O O . LEU A 1 97 ? -8.934 -1.859 3.909 1.00 88.19 97 LEU A O 1
ATOM 750 N N . PHE A 1 98 ? -10.482 -2.873 5.164 1.00 83.00 98 PHE A N 1
ATOM 751 C CA . PHE A 1 98 ? -10.535 -4.084 4.327 1.00 83.00 98 PHE A CA 1
ATOM 752 C C . PHE A 1 98 ? -11.534 -4.007 3.167 1.00 83.00 98 PHE A C 1
ATOM 754 O O . PHE A 1 98 ? -11.466 -4.845 2.259 1.00 83.00 98 PHE A O 1
ATOM 761 N N . GLN A 1 99 ? -12.469 -3.054 3.202 1.00 83.50 99 GLN A N 1
ATOM 762 C CA . GLN A 1 99 ? -13.472 -2.861 2.150 1.00 83.50 99 GLN A CA 1
ATOM 763 C C . GLN A 1 99 ? -12.867 -2.156 0.928 1.00 83.50 99 GLN A C 1
ATOM 765 O O . GLN A 1 99 ? -13.138 -2.576 -0.191 1.00 83.50 99 GLN A O 1
ATOM 770 N N . ASN A 1 100 ? -11.951 -1.203 1.137 1.00 82.19 100 ASN A N 1
ATOM 771 C CA . ASN A 1 100 ? -11.397 -0.366 0.053 1.00 82.19 100 ASN A CA 1
ATOM 772 C C . ASN A 1 100 ? -9.964 -0.716 -0.353 1.00 82.19 100 ASN A C 1
ATOM 774 O O . ASN A 1 100 ? -9.310 0.026 -1.080 1.00 82.19 100 ASN A O 1
ATOM 778 N N . GLY A 1 101 ? -9.429 -1.825 0.159 1.00 86.38 101 GLY A N 1
ATOM 779 C CA . GLY A 1 101 ? -8.070 -2.273 -0.146 1.00 86.38 101 GLY A CA 1
ATOM 780 C C . GLY A 1 101 ? -6.952 -1.552 0.616 1.00 86.38 101 GLY A C 1
ATOM 781 O O . GLY A 1 101 ? -5.801 -1.952 0.469 1.00 86.38 101 GLY A O 1
ATOM 782 N N . ALA A 1 102 ? -7.247 -0.574 1.483 1.00 91.56 102 ALA A N 1
ATOM 783 C CA . ALA A 1 102 ? -6.241 0.100 2.319 1.00 91.56 102 ALA A CA 1
ATOM 784 C C . ALA A 1 102 ? -5.436 -0.887 3.180 1.00 91.56 102 ALA A C 1
ATOM 786 O O . ALA A 1 102 ? -4.229 -0.740 3.355 1.00 91.56 102 ALA A O 1
ATOM 787 N N . GLY A 1 103 ? -6.098 -1.935 3.676 1.00 91.06 103 GLY A N 1
ATOM 788 C CA . GLY A 1 103 ? -5.461 -2.984 4.464 1.00 91.06 103 GLY A CA 1
ATOM 789 C C . GLY A 1 103 ? -4.470 -3.803 3.662 1.00 91.06 103 GLY A C 1
ATOM 790 O O . GLY A 1 103 ? -3.393 -4.114 4.161 1.00 91.06 103 GLY A O 1
ATOM 791 N N . ILE A 1 104 ? -4.811 -4.094 2.405 1.00 89.94 104 ILE A N 1
ATOM 792 C CA . ILE A 1 104 ? -3.918 -4.784 1.473 1.00 89.94 104 ILE A CA 1
ATOM 793 C C . ILE A 1 104 ? -2.689 -3.912 1.233 1.00 89.94 104 ILE A C 1
ATOM 795 O O . ILE A 1 104 ? -1.572 -4.386 1.378 1.00 89.94 104 ILE A O 1
ATOM 799 N N . VAL A 1 105 ? -2.889 -2.627 0.940 1.00 91.06 105 VAL A N 1
ATOM 800 C CA . VAL A 1 105 ? -1.797 -1.675 0.711 1.00 91.06 105 VAL A CA 1
ATOM 801 C C . VAL A 1 105 ? -0.871 -1.574 1.913 1.00 91.06 105 VAL A C 1
ATOM 803 O O . VAL A 1 105 ? 0.334 -1.736 1.761 1.00 91.06 105 VAL A O 1
ATOM 806 N N . TRP A 1 106 ? -1.412 -1.380 3.114 1.00 92.25 106 TRP A N 1
ATOM 807 C CA . TRP A 1 106 ? -0.606 -1.343 4.332 1.00 92.25 106 TRP A CA 1
ATOM 808 C C . TRP A 1 106 ? 0.136 -2.665 4.546 1.00 92.25 106 TRP A C 1
ATOM 810 O O . TRP A 1 106 ? 1.332 -2.676 4.824 1.00 92.25 106 TRP A O 1
ATOM 820 N N . PHE A 1 107 ? -0.536 -3.795 4.338 1.00 89.88 107 PHE A N 1
ATOM 821 C CA . PHE A 1 107 ? 0.103 -5.100 4.421 1.00 89.88 107 PHE A CA 1
ATOM 822 C C . PHE A 1 107 ? 1.288 -5.238 3.449 1.00 89.88 107 PHE A C 1
ATOM 824 O O . PHE A 1 107 ? 2.337 -5.725 3.857 1.00 89.88 107 PHE A O 1
ATOM 831 N N . LEU A 1 108 ? 1.180 -4.742 2.213 1.00 89.25 108 LEU A N 1
ATOM 832 C CA . LEU A 1 108 ? 2.296 -4.728 1.258 1.00 89.25 108 LEU A CA 1
ATOM 833 C C . LEU A 1 108 ? 3.474 -3.863 1.736 1.00 89.25 108 LEU A C 1
ATOM 835 O O . LEU A 1 108 ? 4.624 -4.238 1.526 1.00 89.25 108 LEU A O 1
ATOM 839 N N . LEU A 1 109 ? 3.214 -2.755 2.437 1.00 90.94 109 LEU A N 1
ATOM 840 C CA . LEU A 1 109 ? 4.260 -1.876 2.989 1.00 90.94 109 LEU A CA 1
ATOM 841 C C . LEU A 1 109 ? 5.063 -2.526 4.125 1.00 90.94 109 LEU A C 1
ATOM 843 O O . LEU A 1 109 ? 6.183 -2.102 4.405 1.00 90.94 109 LEU A O 1
ATOM 847 N N . LEU A 1 110 ? 4.545 -3.588 4.755 1.00 89.56 110 LEU A N 1
ATOM 848 C CA . LEU A 1 110 ? 5.319 -4.395 5.710 1.00 89.56 110 LEU A CA 1
ATOM 849 C C . LEU A 1 110 ? 6.477 -5.153 5.039 1.00 89.56 110 LEU A C 1
ATOM 851 O O . LEU A 1 110 ? 7.380 -5.615 5.739 1.00 89.56 110 LEU A O 1
ATOM 855 N N . PHE A 1 111 ? 6.448 -5.262 3.709 1.00 85.56 111 PHE A N 1
ATOM 856 C CA . PHE A 1 111 ? 7.445 -5.937 2.879 1.00 85.56 111 PHE A CA 1
ATOM 857 C C . PHE A 1 111 ? 8.131 -4.980 1.895 1.00 85.56 111 PHE A C 1
ATOM 859 O O . PHE A 1 111 ? 8.715 -5.435 0.913 1.00 85.56 111 PHE A O 1
ATOM 866 N N . ASP A 1 112 ? 8.043 -3.668 2.138 1.00 87.62 112 ASP A N 1
ATOM 867 C CA . ASP A 1 112 ? 8.714 -2.655 1.325 1.00 87.62 112 ASP A CA 1
ATOM 868 C C . ASP A 1 112 ? 10.235 -2.866 1.317 1.00 87.62 112 ASP A C 1
ATOM 870 O O . ASP A 1 112 ? 10.829 -3.321 2.297 1.00 87.62 112 ASP A O 1
ATOM 874 N N . GLU A 1 113 ? 10.895 -2.493 0.223 1.00 82.62 113 GLU A N 1
ATOM 875 C CA . GLU A 1 113 ? 12.355 -2.571 0.140 1.00 82.62 113 GLU A CA 1
ATOM 876 C C . GLU A 1 113 ? 13.066 -1.543 1.034 1.00 82.62 113 GLU A C 1
ATOM 878 O O . GLU A 1 113 ? 14.214 -1.744 1.436 1.00 82.62 113 GLU A O 1
ATOM 883 N N . THR A 1 114 ? 12.389 -0.448 1.388 1.00 88.75 114 THR A N 1
ATOM 884 C CA . THR A 1 114 ? 12.952 0.594 2.244 1.00 88.75 114 THR A CA 1
ATOM 885 C C . THR A 1 114 ? 12.678 0.288 3.715 1.00 88.75 114 THR A C 1
ATOM 887 O O . THR A 1 114 ? 11.542 0.359 4.186 1.00 88.75 114 THR A O 1
ATOM 890 N N . LYS A 1 115 ? 13.742 0.048 4.497 1.00 89.69 115 LYS A N 1
ATOM 891 C CA . LYS A 1 115 ? 13.648 -0.267 5.940 1.00 89.69 115 LYS A CA 1
ATOM 892 C C . LYS A 1 115 ? 12.827 0.751 6.742 1.00 89.69 115 LYS A C 1
ATOM 894 O O . LYS A 1 115 ? 12.096 0.355 7.645 1.00 89.69 115 LYS A O 1
ATOM 899 N N . ALA A 1 116 ? 12.929 2.041 6.414 1.00 92.50 116 ALA A N 1
ATOM 900 C CA . ALA A 1 116 ? 12.173 3.099 7.087 1.00 92.50 116 ALA A CA 1
ATOM 901 C C . ALA A 1 116 ? 10.653 2.957 6.884 1.00 92.50 116 ALA A C 1
ATOM 903 O O . ALA A 1 116 ? 9.892 3.128 7.835 1.00 92.50 116 ALA A O 1
ATOM 904 N N . VAL A 1 117 ? 10.220 2.576 5.675 1.00 93.44 117 VAL A N 1
ATOM 905 C CA . VAL A 1 117 ? 8.807 2.314 5.355 1.00 93.44 117 VAL A CA 1
ATOM 906 C C . VAL A 1 117 ? 8.312 1.109 6.152 1.00 93.44 117 VAL A C 1
ATOM 908 O O . VAL A 1 117 ? 7.297 1.204 6.837 1.00 93.44 117 VAL A O 1
ATOM 911 N N . VAL A 1 118 ? 9.077 0.011 6.151 1.00 91.94 118 VAL A N 1
ATOM 912 C CA . VAL A 1 118 ? 8.741 -1.206 6.909 1.00 91.94 118 VAL A CA 1
ATOM 913 C C . VAL A 1 118 ? 8.625 -0.924 8.407 1.00 91.94 118 VAL A C 1
ATOM 915 O O . VAL A 1 118 ? 7.678 -1.375 9.054 1.00 91.94 118 VAL A O 1
ATOM 918 N N . LEU A 1 119 ? 9.583 -0.186 8.977 1.00 94.44 119 LEU A N 1
ATOM 919 C CA . LEU A 1 119 ? 9.580 0.153 10.398 1.00 94.44 119 LEU A CA 1
ATOM 920 C C . LEU A 1 119 ? 8.356 1.001 10.757 1.00 94.44 119 LEU A C 1
ATOM 922 O O . LEU A 1 119 ? 7.656 0.672 11.714 1.00 94.44 119 LEU A O 1
ATOM 926 N N . ASN A 1 120 ? 8.064 2.035 9.965 1.00 96.44 120 ASN A N 1
ATOM 927 C CA . ASN A 1 120 ? 6.897 2.888 10.168 1.00 96.44 120 ASN A CA 1
ATOM 928 C C . ASN A 1 120 ? 5.583 2.094 10.056 1.00 96.44 120 ASN A C 1
ATOM 930 O O . ASN A 1 120 ? 4.726 2.188 10.936 1.00 96.44 120 ASN A O 1
ATOM 934 N N . ALA A 1 121 ? 5.451 1.237 9.040 1.00 94.69 121 ALA A N 1
ATOM 935 C CA . ALA A 1 121 ? 4.281 0.382 8.860 1.00 94.69 121 ALA A CA 1
ATOM 936 C C . ALA A 1 121 ? 4.069 -0.580 10.032 1.00 94.69 121 ALA A C 1
ATOM 938 O O . ALA A 1 121 ? 2.933 -0.737 10.484 1.00 94.69 121 ALA A O 1
ATOM 939 N N . LYS A 1 122 ? 5.143 -1.169 10.571 1.00 93.50 122 LYS A N 1
ATOM 940 C CA . LYS A 1 122 ? 5.086 -2.027 11.765 1.00 93.50 122 LYS A CA 1
ATOM 941 C C . LYS A 1 122 ? 4.717 -1.247 13.025 1.00 93.50 122 LYS A C 1
ATOM 943 O O . LYS A 1 122 ? 3.884 -1.712 13.798 1.00 93.50 122 LYS A O 1
ATOM 948 N N . GLN A 1 123 ? 5.309 -0.072 13.238 1.00 95.12 123 GLN A N 1
ATOM 949 C CA . GLN A 1 123 ? 5.009 0.781 14.391 1.00 95.12 123 GLN A CA 1
ATOM 950 C C . GLN A 1 123 ? 3.536 1.191 14.408 1.00 95.12 123 GLN A C 1
ATOM 952 O O . GLN A 1 123 ? 2.853 0.988 15.411 1.00 95.12 123 GLN A O 1
ATOM 957 N N . ASN A 1 124 ? 3.021 1.674 13.278 1.00 95.88 124 ASN A N 1
ATOM 958 C CA . ASN A 1 124 ? 1.617 2.041 13.149 1.00 95.88 124 ASN A CA 1
ATOM 959 C C . ASN A 1 124 ? 0.689 0.822 13.297 1.00 95.88 124 ASN A C 1
ATOM 961 O O . ASN A 1 124 ? -0.368 0.926 13.915 1.00 95.88 124 ASN A O 1
ATOM 965 N N . LEU A 1 125 ? 1.083 -0.355 12.791 1.00 93.69 125 LEU A N 1
ATOM 966 C CA . LEU A 1 125 ? 0.291 -1.577 12.956 1.00 93.69 125 LEU A CA 1
ATOM 967 C C . LEU A 1 125 ? 0.187 -1.955 14.440 1.00 93.69 125 LEU A C 1
ATOM 969 O O . LEU A 1 125 ? -0.896 -2.277 14.925 1.00 93.69 125 LEU A O 1
ATOM 973 N N . ASN A 1 126 ? 1.300 -1.877 15.172 1.00 91.81 126 ASN A N 1
ATOM 974 C CA . ASN A 1 126 ? 1.338 -2.129 16.612 1.00 91.81 126 ASN A CA 1
ATOM 975 C C . ASN A 1 126 ? 0.501 -1.114 17.398 1.00 91.81 126 ASN A C 1
ATOM 977 O O . ASN A 1 126 ? -0.134 -1.493 18.382 1.00 91.81 126 ASN A O 1
ATOM 981 N N . LYS A 1 127 ? 0.471 0.143 16.941 1.00 92.38 127 LYS A N 1
ATOM 982 C CA . LYS A 1 127 ? -0.349 1.211 17.519 1.00 92.38 127 LYS A CA 1
ATOM 983 C C . LYS A 1 127 ? -1.846 0.931 17.347 1.00 92.38 127 LYS A C 1
ATOM 985 O O . LYS A 1 127 ? -2.585 0.922 18.326 1.00 92.38 127 LYS A O 1
ATOM 990 N N . CYS A 1 128 ? -2.292 0.648 16.122 1.00 92.81 128 CYS A N 1
ATOM 991 C CA . CYS A 1 128 ? -3.713 0.449 15.811 1.00 92.81 128 CYS A CA 1
ATOM 992 C C . CYS A 1 128 ? -4.255 -0.914 16.278 1.00 92.81 128 CYS A C 1
ATOM 994 O O . CYS A 1 128 ? -5.427 -1.040 16.634 1.00 92.81 128 CYS A O 1
ATOM 996 N N . PHE A 1 129 ? -3.411 -1.947 16.293 1.00 90.50 129 PHE A N 1
ATOM 997 C CA . PHE A 1 129 ? -3.768 -3.308 16.688 1.00 90.50 129 PHE A CA 1
ATOM 998 C C . PHE A 1 129 ? -2.895 -3.733 17.873 1.00 90.50 129 PHE A C 1
ATOM 1000 O O . PHE A 1 129 ? -1.885 -4.414 17.716 1.00 90.50 129 PHE A O 1
ATOM 1007 N N . THR A 1 130 ? -3.293 -3.319 19.077 1.00 89.50 130 THR A N 1
ATOM 1008 C CA . THR A 1 130 ? -2.481 -3.408 20.308 1.00 89.50 130 THR A CA 1
ATOM 1009 C C . THR A 1 130 ? -2.114 -4.832 20.739 1.00 89.50 130 THR A C 1
ATOM 1011 O O . THR A 1 130 ? -1.025 -5.066 21.262 1.00 89.50 130 THR A O 1
ATOM 1014 N N . THR A 1 131 ? -2.974 -5.810 20.464 1.00 88.50 131 THR A N 1
ATOM 1015 C CA . THR A 1 131 ? -2.771 -7.228 20.809 1.00 88.50 131 THR A CA 1
ATOM 1016 C C . THR A 1 131 ? -2.154 -8.011 19.649 1.00 88.50 131 THR A C 1
ATOM 1018 O O . THR A 1 131 ? -2.487 -7.751 18.489 1.00 88.50 131 THR A O 1
ATOM 1021 N N . VAL A 1 132 ? -1.339 -9.027 19.947 1.00 85.75 132 VAL A N 1
ATOM 1022 C CA . VAL A 1 132 ? -0.730 -9.913 18.934 1.00 85.75 132 VAL A CA 1
ATOM 1023 C C . VAL A 1 132 ? -1.801 -10.597 18.078 1.00 85.75 132 VAL A C 1
ATOM 1025 O O . VAL A 1 132 ? -1.653 -10.696 16.863 1.00 85.75 132 VAL A O 1
ATOM 1028 N N . GLU A 1 133 ? -2.916 -10.988 18.686 1.00 85.31 133 GLU A N 1
ATOM 1029 C CA . GLU A 1 133 ? -4.027 -11.702 18.055 1.00 85.31 133 GLU A CA 1
ATOM 1030 C C . GLU A 1 133 ? -4.692 -10.844 16.977 1.00 85.31 133 GLU A C 1
ATOM 1032 O O . GLU A 1 133 ? -4.915 -11.306 15.861 1.00 85.31 133 GLU A O 1
ATOM 1037 N N . LYS A 1 134 ? -4.943 -9.561 17.267 1.00 86.06 134 LYS A N 1
ATOM 1038 C CA . LYS A 1 134 ? -5.479 -8.605 16.284 1.00 86.06 134 LYS A CA 1
ATOM 1039 C C . LYS A 1 134 ? -4.509 -8.347 15.132 1.00 86.06 134 LYS A C 1
ATOM 1041 O O . LYS A 1 134 ? -4.953 -8.243 13.993 1.00 86.06 134 LYS A O 1
ATOM 1046 N N . ARG A 1 135 ? -3.199 -8.272 15.403 1.00 88.19 135 ARG A N 1
ATOM 1047 C CA . ARG A 1 135 ? -2.178 -8.137 14.347 1.00 88.19 135 ARG A CA 1
ATOM 1048 C C . ARG A 1 135 ? -2.143 -9.366 13.448 1.00 88.19 135 ARG A C 1
ATOM 1050 O O . ARG A 1 135 ? -2.106 -9.226 12.230 1.00 88.19 135 ARG A O 1
ATOM 1057 N N . ARG A 1 136 ? -2.213 -10.560 14.038 1.00 83.31 136 ARG A N 1
ATOM 1058 C CA . ARG A 1 136 ? -2.309 -11.820 13.295 1.00 83.31 136 ARG A CA 1
ATOM 1059 C C . ARG A 1 136 ? -3.586 -11.866 12.455 1.00 83.31 136 ARG A C 1
ATOM 1061 O O . ARG A 1 136 ? -3.499 -12.113 11.261 1.00 83.31 136 ARG A O 1
ATOM 1068 N N . ALA A 1 137 ? -4.735 -11.512 13.029 1.00 85.75 137 ALA A N 1
ATOM 1069 C CA . ALA A 1 137 ? -6.004 -11.449 12.305 1.00 85.75 137 ALA A CA 1
ATOM 1070 C C . ALA A 1 137 ? -5.969 -10.454 11.130 1.00 85.75 137 ALA A C 1
ATOM 1072 O O . ALA A 1 137 ? -6.479 -10.758 10.056 1.00 85.75 137 ALA A O 1
ATOM 1073 N N . PHE A 1 138 ? -5.335 -9.287 11.300 1.00 88.06 138 PHE A N 1
ATOM 1074 C CA . PHE A 1 138 ? -5.102 -8.341 10.204 1.00 88.06 138 PHE A CA 1
ATOM 1075 C C . PHE A 1 138 ? -4.283 -8.982 9.077 1.00 88.06 138 PHE A C 1
ATOM 1077 O O . PHE A 1 138 ? -4.689 -8.930 7.917 1.00 88.06 138 PHE A O 1
ATOM 1084 N N . ILE A 1 139 ? -3.157 -9.617 9.423 1.00 86.00 139 ILE A N 1
ATOM 1085 C CA . ILE A 1 139 ? -2.284 -10.300 8.461 1.00 86.00 139 ILE A CA 1
ATOM 1086 C C . ILE A 1 139 ? -3.060 -11.401 7.731 1.00 86.00 139 ILE A C 1
ATOM 1088 O O . ILE A 1 139 ? -2.996 -11.478 6.508 1.00 86.00 139 ILE A O 1
ATOM 1092 N N . ASP A 1 140 ? -3.844 -12.204 8.449 1.00 82.56 140 ASP A N 1
ATOM 1093 C CA . ASP A 1 140 ? -4.634 -13.303 7.889 1.00 82.56 140 ASP A CA 1
ATOM 1094 C C . ASP A 1 140 ? -5.751 -12.815 6.956 1.00 82.56 140 ASP A C 1
ATOM 1096 O O . ASP A 1 140 ? -5.989 -13.417 5.909 1.00 82.56 140 ASP A O 1
ATOM 1100 N N . LEU A 1 141 ? -6.399 -11.691 7.273 1.00 84.31 141 LEU A N 1
ATOM 1101 C CA . LEU A 1 141 ? -7.411 -11.074 6.409 1.00 84.31 141 LEU A CA 1
ATOM 1102 C C . LEU A 1 141 ? -6.800 -10.466 5.143 1.00 84.31 141 LEU A C 1
ATOM 1104 O O . LEU A 1 141 ? -7.347 -10.620 4.046 1.00 84.31 141 LEU A O 1
ATOM 1108 N N . CYS A 1 142 ? -5.654 -9.797 5.279 1.00 86.12 142 CYS A N 1
ATOM 1109 C CA . CYS A 1 142 ? -4.907 -9.267 4.143 1.00 86.12 142 CYS A CA 1
ATOM 1110 C C . CYS A 1 142 ? -4.259 -10.369 3.313 1.00 86.12 142 CYS A C 1
ATOM 1112 O O . CYS A 1 142 ? -3.948 -10.128 2.151 1.00 86.12 142 CYS A O 1
ATOM 1114 N N . ARG A 1 143 ? -4.112 -11.574 3.876 1.00 78.69 143 ARG A N 1
ATOM 1115 C CA . ARG A 1 143 ? -3.449 -12.710 3.250 1.00 78.69 143 ARG A CA 1
ATOM 1116 C C . ARG A 1 143 ? -4.026 -12.991 1.866 1.00 78.69 143 ARG A C 1
ATOM 1118 O O . ARG A 1 143 ? -3.431 -12.663 0.841 1.00 78.69 143 ARG A O 1
ATOM 1125 N N . LYS A 1 144 ? -5.219 -13.577 1.830 1.00 79.31 144 LYS A N 1
ATOM 1126 C CA . LYS A 1 144 ? -5.833 -14.027 0.578 1.00 79.31 144 LYS A CA 1
ATOM 1127 C C . LYS A 1 144 ? -5.980 -12.875 -0.422 1.00 79.31 144 LYS A C 1
ATOM 1129 O O . LYS A 1 144 ? -5.510 -12.978 -1.548 1.00 79.31 144 LYS A O 1
ATOM 1134 N N . LYS A 1 145 ? -6.546 -11.750 0.025 1.00 82.94 145 LYS A N 1
ATOM 1135 C CA . LYS A 1 145 ? -6.811 -10.597 -0.846 1.00 82.94 145 LYS A CA 1
ATOM 1136 C C . LYS A 1 145 ? -5.535 -9.935 -1.376 1.00 82.94 145 LYS A C 1
ATOM 1138 O O . LYS A 1 145 ? -5.522 -9.477 -2.513 1.00 82.94 145 LYS A O 1
ATOM 1143 N N . GLY A 1 146 ? -4.477 -9.875 -0.569 1.00 83.62 146 GLY A N 1
ATOM 1144 C CA . GLY A 1 146 ? -3.180 -9.345 -0.978 1.00 83.62 146 GLY A CA 1
ATOM 1145 C C . GLY A 1 146 ? -2.481 -10.253 -1.980 1.00 83.62 146 GLY A C 1
ATOM 1146 O O . GLY A 1 146 ? -1.984 -9.760 -2.985 1.00 83.62 146 GLY A O 1
ATOM 1147 N N . GLY A 1 147 ? -2.520 -11.572 -1.767 1.00 82.31 147 GLY A N 1
ATOM 1148 C CA . GLY A 1 147 ? -2.019 -12.547 -2.737 1.00 82.31 147 GLY A CA 1
ATOM 1149 C C . GLY A 1 147 ? -2.753 -12.473 -4.079 1.00 82.31 147 GLY A C 1
ATOM 1150 O O . GLY A 1 147 ? -2.106 -12.422 -5.124 1.00 82.31 147 GLY A O 1
ATOM 1151 N N . ASP A 1 148 ? -4.086 -12.395 -4.058 1.00 83.06 148 ASP A N 1
ATOM 1152 C CA . ASP A 1 148 ? -4.906 -12.253 -5.269 1.00 83.06 148 ASP A CA 1
ATOM 1153 C C . ASP A 1 148 ? -4.598 -10.937 -6.008 1.00 83.06 148 ASP A C 1
ATOM 1155 O O . ASP A 1 148 ? -4.433 -10.932 -7.229 1.00 83.06 148 ASP A O 1
ATOM 1159 N N . PHE A 1 149 ? -4.435 -9.831 -5.272 1.00 86.50 149 PHE A N 1
ATOM 1160 C CA . PHE A 1 149 ? -4.030 -8.543 -5.840 1.00 86.50 149 PHE A CA 1
ATOM 1161 C C . PHE A 1 149 ? -2.628 -8.597 -6.465 1.00 86.50 149 PHE A C 1
ATOM 1163 O O . PHE A 1 149 ? -2.448 -8.153 -7.596 1.00 86.50 149 PHE A O 1
ATOM 1170 N N . LEU A 1 150 ? -1.641 -9.180 -5.781 1.00 86.06 150 LEU A N 1
ATOM 1171 C CA . LEU A 1 150 ? -0.283 -9.319 -6.312 1.00 86.06 150 LEU A CA 1
ATOM 1172 C C . LEU A 1 150 ? -0.251 -10.192 -7.571 1.00 86.06 150 LEU A C 1
ATOM 1174 O O . LEU A 1 150 ? 0.377 -9.810 -8.553 1.00 86.06 150 LEU A O 1
ATOM 1178 N N . ARG A 1 151 ? -0.977 -11.318 -7.593 1.00 81.88 151 ARG A N 1
ATOM 1179 C CA . ARG A 1 151 ? -1.115 -12.148 -8.805 1.00 81.88 151 ARG A CA 1
ATOM 1180 C C . ARG A 1 151 ? -1.731 -11.364 -9.956 1.00 81.88 151 ARG A C 1
ATOM 1182 O O . ARG A 1 151 ? -1.260 -11.475 -11.083 1.00 81.88 151 ARG A O 1
ATOM 1189 N N . MET A 1 152 ? -2.764 -10.567 -9.683 1.00 85.75 152 MET A N 1
ATOM 1190 C CA . MET A 1 152 ? -3.371 -9.696 -10.688 1.00 85.75 152 MET A CA 1
ATOM 1191 C C . MET A 1 152 ? -2.339 -8.711 -11.260 1.00 85.75 152 MET A C 1
ATOM 1193 O O . MET A 1 152 ? -2.218 -8.621 -12.479 1.00 85.75 152 MET A O 1
ATOM 1197 N N . VAL A 1 153 ? -1.572 -8.023 -10.406 1.00 86.12 153 VAL A N 1
ATOM 1198 C CA . VAL A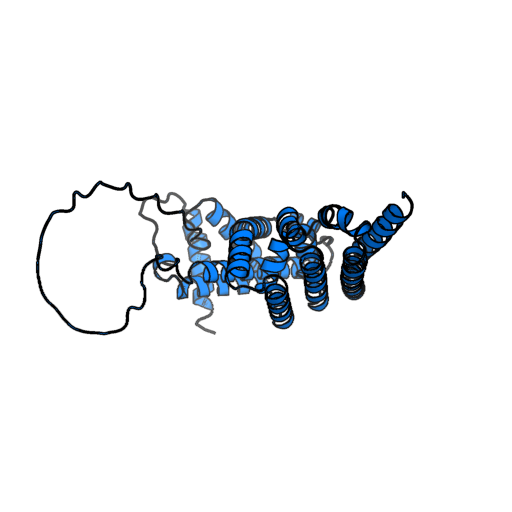 1 153 ? -0.533 -7.064 -10.830 1.00 86.12 153 VAL A CA 1
ATOM 1199 C C . VAL A 1 153 ? 0.547 -7.739 -11.674 1.00 86.12 153 VAL A C 1
ATOM 1201 O O . VAL A 1 153 ? 0.904 -7.226 -12.730 1.00 86.12 153 VAL A O 1
ATOM 1204 N N . LEU A 1 154 ? 1.045 -8.901 -11.247 1.00 83.56 154 LEU A N 1
ATOM 1205 C CA . LEU A 1 154 ? 2.084 -9.634 -11.976 1.00 83.56 154 LEU A CA 1
ATOM 1206 C C . LEU A 1 154 ? 1.591 -10.158 -13.339 1.00 83.56 154 LEU A C 1
ATOM 1208 O O . LEU A 1 154 ? 2.377 -10.258 -14.284 1.00 83.56 154 LEU A O 1
ATOM 1212 N N . ASN A 1 155 ? 0.289 -10.436 -13.458 1.00 82.19 155 ASN A N 1
ATOM 1213 C CA . ASN A 1 155 ? -0.346 -10.866 -14.703 1.00 82.19 155 ASN A CA 1
ATOM 1214 C C . ASN A 1 155 ? -0.695 -9.723 -15.662 1.00 82.19 155 ASN A C 1
ATOM 1216 O O . ASN A 1 155 ? -1.012 -9.998 -16.820 1.00 82.19 155 ASN A O 1
ATOM 1220 N N . PHE A 1 156 ? -0.640 -8.459 -15.235 1.00 82.75 156 PHE A N 1
ATOM 1221 C CA . PHE A 1 156 ? -0.865 -7.344 -16.150 1.00 82.75 156 PHE A CA 1
ATOM 1222 C C . PHE A 1 156 ? 0.205 -7.308 -17.241 1.00 82.75 156 PHE A C 1
ATOM 1224 O O . PHE A 1 156 ? 1.401 -7.459 -16.976 1.00 82.75 156 PHE A O 1
ATOM 1231 N N . ASP A 1 157 ? -0.224 -7.085 -18.480 1.00 78.81 157 ASP A N 1
ATOM 1232 C CA . ASP A 1 157 ? 0.692 -6.706 -19.546 1.00 78.81 157 ASP A CA 1
ATOM 1233 C C . ASP A 1 157 ? 1.270 -5.301 -19.287 1.00 78.81 157 ASP A C 1
ATOM 1235 O O . ASP A 1 157 ? 0.764 -4.519 -18.470 1.00 78.81 157 ASP A O 1
ATOM 1239 N N . SER A 1 158 ? 2.364 -4.976 -19.976 1.00 73.38 158 SER A N 1
ATOM 1240 C CA . SER A 1 158 ? 3.055 -3.698 -19.792 1.00 73.38 158 SER A CA 1
ATOM 1241 C C . SER A 1 158 ? 2.188 -2.490 -20.165 1.00 73.38 158 SER A C 1
ATOM 1243 O O . SER A 1 158 ? 2.366 -1.426 -19.582 1.00 73.38 158 SER A O 1
ATOM 1245 N N . GLY A 1 159 ? 1.244 -2.637 -21.103 1.00 77.00 159 GLY A N 1
ATOM 1246 C CA . GLY A 1 159 ? 0.323 -1.570 -21.500 1.00 77.00 159 GLY A CA 1
ATOM 1247 C C . GLY A 1 159 ? -0.682 -1.255 -20.397 1.00 77.00 159 GLY A C 1
ATOM 1248 O O . GLY A 1 159 ? -0.821 -0.102 -20.001 1.00 77.00 159 GLY A O 1
ATOM 1249 N N . LYS A 1 160 ? -1.292 -2.287 -19.816 1.00 81.00 160 LYS A N 1
ATOM 1250 C CA . LYS A 1 160 ? -2.204 -2.153 -18.683 1.00 81.00 160 LYS A CA 1
ATOM 1251 C C . LYS A 1 160 ? -1.500 -1.560 -17.464 1.00 81.00 160 LYS A C 1
ATOM 1253 O O . LYS A 1 160 ? -2.033 -0.654 -16.832 1.00 81.00 160 LYS A O 1
ATOM 1258 N N . LEU A 1 161 ? -0.275 -1.996 -17.155 1.00 80.19 161 LEU A N 1
ATOM 1259 C CA . LEU A 1 161 ? 0.529 -1.359 -16.102 1.00 80.19 161 LEU A CA 1
ATOM 1260 C C . LEU A 1 161 ? 0.828 0.113 -16.414 1.00 80.19 161 LEU A C 1
ATOM 1262 O O . LEU A 1 161 ? 0.745 0.939 -15.509 1.00 80.19 161 LEU A O 1
ATOM 1266 N N . ALA A 1 162 ? 1.120 0.465 -17.669 1.00 78.25 162 ALA A N 1
ATOM 1267 C CA . ALA A 1 162 ? 1.344 1.854 -18.077 1.00 78.25 162 ALA A CA 1
ATOM 1268 C C . ALA A 1 162 ? 0.150 2.763 -17.779 1.00 78.25 162 ALA A C 1
ATOM 1270 O O . ALA A 1 162 ? 0.336 3.862 -17.248 1.00 78.25 162 ALA A O 1
ATOM 1271 N N . GLU A 1 163 ? -1.060 2.283 -18.072 1.00 81.12 163 GLU A N 1
ATOM 1272 C CA . GLU A 1 163 ? -2.307 2.998 -17.802 1.00 81.12 163 GLU A CA 1
ATOM 1273 C C . GLU A 1 163 ? -2.479 3.274 -16.307 1.00 81.12 163 GLU A C 1
ATOM 1275 O O . GLU A 1 163 ? -2.731 4.414 -15.912 1.00 81.12 163 GLU A O 1
ATOM 1280 N N . TYR A 1 164 ? -2.269 2.263 -15.457 1.00 78.38 164 TYR A N 1
ATOM 1281 C CA . TYR A 1 164 ? -2.358 2.435 -14.005 1.00 78.38 164 TYR A CA 1
ATOM 1282 C C . TYR A 1 164 ? -1.269 3.351 -13.445 1.00 78.38 164 TYR A C 1
ATOM 1284 O O . TYR A 1 164 ? -1.532 4.118 -12.523 1.00 78.38 164 TYR A O 1
ATOM 1292 N N . LEU A 1 165 ? -0.064 3.305 -14.011 1.00 75.19 165 LEU A N 1
ATOM 1293 C CA . LEU A 1 165 ? 1.056 4.143 -13.586 1.00 75.19 165 LEU A CA 1
ATOM 1294 C C . LEU A 1 165 ? 0.988 5.568 -14.148 1.00 75.19 165 LEU A C 1
ATOM 1296 O O . LEU A 1 165 ? 1.867 6.378 -13.853 1.00 75.19 165 LEU A O 1
ATOM 1300 N N . SER A 1 166 ? -0.025 5.890 -14.963 1.00 70.62 166 SER A N 1
ATOM 1301 C CA . SER A 1 166 ? -0.160 7.183 -15.649 1.00 70.62 166 SER A CA 1
ATOM 1302 C C . SER A 1 166 ? 1.122 7.607 -16.389 1.00 70.62 166 SER A C 1
ATOM 1304 O O . SER A 1 166 ? 1.448 8.798 -16.498 1.00 70.62 166 SER A O 1
ATOM 1306 N N . CYS A 1 167 ? 1.870 6.616 -16.879 1.00 66.31 167 CYS A N 1
ATOM 1307 C CA . CYS A 1 167 ? 3.104 6.795 -17.632 1.00 66.31 167 CYS A CA 1
ATOM 1308 C C . CYS A 1 167 ? 2.771 6.703 -19.119 1.00 66.31 167 CYS A C 1
ATOM 1310 O O . CYS A 1 167 ? 2.129 5.750 -19.557 1.00 66.31 167 CYS A O 1
ATOM 1312 N N . LYS A 1 168 ? 3.197 7.690 -19.911 1.00 64.88 168 LYS A N 1
ATOM 1313 C CA . LYS A 1 168 ? 3.124 7.561 -21.372 1.00 64.88 168 LYS A CA 1
ATOM 1314 C C . LYS A 1 168 ? 4.188 6.552 -21.815 1.00 64.88 168 LYS A C 1
ATOM 1316 O O . LYS A 1 168 ? 5.243 6.494 -21.192 1.00 64.88 168 LYS A O 1
ATOM 1321 N N . LYS A 1 169 ? 3.936 5.798 -22.891 1.00 57.81 169 LYS A N 1
ATOM 1322 C CA . LYS A 1 169 ? 4.913 4.843 -23.457 1.00 57.81 169 LYS A CA 1
ATOM 1323 C C . LYS A 1 169 ? 6.276 5.482 -23.766 1.00 57.81 169 LYS A C 1
ATOM 1325 O O . LYS A 1 169 ? 7.280 4.788 -23.682 1.00 57.81 169 LYS A O 1
ATOM 1330 N N . ASP A 1 170 ? 6.290 6.785 -24.045 1.00 57.34 170 ASP A N 1
ATOM 1331 C CA . ASP A 1 170 ? 7.494 7.557 -24.382 1.00 57.34 170 ASP A CA 1
ATOM 1332 C C . ASP A 1 170 ? 8.146 8.251 -23.167 1.00 57.34 170 ASP A C 1
ATOM 1334 O O . ASP A 1 170 ? 9.089 9.022 -23.325 1.00 57.34 170 ASP A O 1
ATOM 1338 N N . ASP A 1 171 ? 7.637 8.030 -21.948 1.00 65.19 171 ASP A N 1
ATOM 1339 C CA . ASP A 1 171 ? 8.293 8.497 -20.722 1.00 65.19 171 ASP A CA 1
ATOM 1340 C C . ASP A 1 171 ? 9.545 7.637 -20.498 1.00 65.19 171 ASP A C 1
ATOM 1342 O O . ASP A 1 171 ? 9.448 6.416 -20.354 1.00 65.19 171 ASP A O 1
ATOM 1346 N N . SER A 1 172 ? 10.726 8.258 -20.480 1.00 62.75 172 SER A N 1
ATOM 1347 C CA . SER A 1 172 ? 12.010 7.557 -20.328 1.00 62.75 172 SER A CA 1
ATOM 1348 C C . SER A 1 172 ? 12.081 6.725 -19.043 1.00 62.75 172 SER A C 1
ATOM 1350 O O . SER A 1 172 ? 12.807 5.737 -18.989 1.00 62.75 172 SER A O 1
ATOM 1352 N N . LEU A 1 173 ? 11.273 7.074 -18.036 1.00 72.06 173 LEU A N 1
ATOM 1353 C CA . LEU A 1 173 ? 11.186 6.385 -16.747 1.00 72.06 173 LEU A CA 1
ATOM 1354 C C . LEU A 1 173 ? 10.069 5.329 -16.691 1.00 72.06 173 LEU A C 1
ATOM 1356 O O . LEU A 1 173 ? 9.842 4.708 -15.650 1.00 72.06 173 LEU A O 1
ATOM 1360 N N . HIS A 1 174 ? 9.332 5.116 -17.784 1.00 76.44 174 HIS A N 1
ATOM 1361 C CA . HIS A 1 174 ? 8.182 4.214 -17.809 1.00 76.44 174 HIS A CA 1
ATOM 1362 C C . HIS A 1 174 ? 8.569 2.762 -17.501 1.00 76.44 174 HIS A C 1
ATOM 1364 O O . HIS A 1 174 ? 7.938 2.120 -16.655 1.00 76.44 174 HIS A O 1
ATOM 1370 N N . LEU A 1 175 ? 9.622 2.263 -18.155 1.00 78.38 175 LEU A N 1
ATOM 1371 C CA . LEU A 1 175 ? 10.122 0.907 -17.932 1.00 78.38 175 LEU A CA 1
ATOM 1372 C C . LEU A 1 175 ? 10.683 0.744 -16.521 1.00 78.38 175 LEU A C 1
ATOM 1374 O O . LEU A 1 175 ? 10.412 -0.273 -15.896 1.00 78.38 175 LEU A O 1
ATOM 1378 N N . GLU A 1 176 ? 11.372 1.753 -15.984 1.00 81.12 176 GLU A N 1
ATOM 1379 C CA . GLU A 1 176 ? 11.898 1.714 -14.614 1.00 81.12 176 GLU A CA 1
ATOM 1380 C C . GLU A 1 176 ? 10.781 1.619 -13.571 1.00 81.12 176 GLU A C 1
ATOM 1382 O O . GLU A 1 176 ? 10.888 0.858 -12.611 1.00 81.12 176 GLU A O 1
ATOM 1387 N N . ARG A 1 177 ? 9.675 2.347 -13.766 1.00 81.06 177 ARG A N 1
ATOM 1388 C CA . ARG A 1 177 ? 8.509 2.279 -12.873 1.00 81.06 177 ARG A CA 1
ATOM 1389 C C . ARG A 1 177 ? 7.806 0.926 -12.952 1.00 81.06 177 ARG A C 1
ATOM 1391 O O . ARG A 1 177 ? 7.432 0.389 -11.911 1.00 81.06 177 ARG A O 1
ATOM 1398 N N . ILE A 1 178 ? 7.644 0.364 -14.155 1.00 83.88 178 ILE A N 1
ATOM 1399 C CA . ILE A 1 178 ? 7.120 -1.002 -14.321 1.00 83.88 178 ILE A CA 1
ATOM 1400 C C . ILE A 1 178 ? 8.040 -2.004 -13.619 1.00 83.88 178 ILE A C 1
ATOM 1402 O O . ILE A 1 178 ? 7.557 -2.829 -12.843 1.00 83.88 178 ILE A O 1
ATOM 1406 N N . ASP A 1 179 ? 9.347 -1.919 -13.879 1.00 83.31 179 ASP A N 1
ATOM 1407 C CA . ASP A 1 179 ? 10.367 -2.793 -13.299 1.00 83.31 179 ASP A CA 1
ATOM 1408 C C . ASP A 1 179 ? 10.290 -2.764 -11.769 1.00 83.31 179 ASP A C 1
ATOM 1410 O O . ASP A 1 179 ? 10.201 -3.799 -11.113 1.00 83.31 179 ASP A O 1
ATOM 1414 N N . PHE A 1 180 ? 10.199 -1.561 -11.199 1.00 84.62 180 PHE A N 1
ATOM 1415 C CA . PHE A 1 180 ? 10.065 -1.344 -9.765 1.00 84.62 180 PHE A CA 1
ATOM 1416 C C . PHE A 1 180 ? 8.808 -1.997 -9.177 1.00 84.62 180 PHE A C 1
ATOM 1418 O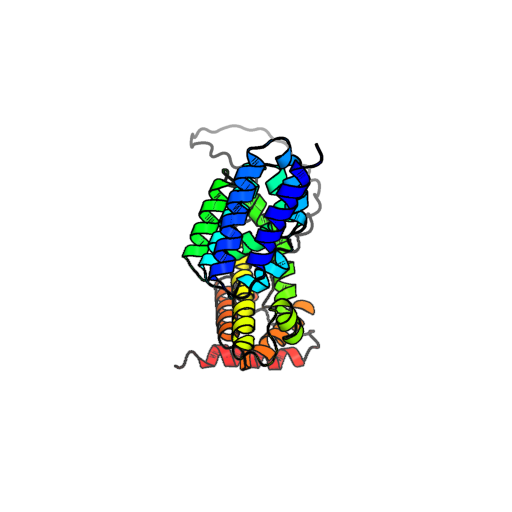 O . PHE A 1 180 ? 8.879 -2.708 -8.174 1.00 84.62 180 PHE A O 1
ATOM 1425 N N . VAL A 1 181 ? 7.646 -1.761 -9.791 1.00 87.00 181 VAL A N 1
ATOM 1426 C CA . VAL A 1 181 ? 6.358 -2.274 -9.303 1.00 87.00 181 VAL A CA 1
ATOM 1427 C C . VAL A 1 181 ? 6.325 -3.795 -9.358 1.00 87.00 181 VAL A C 1
ATOM 1429 O O . VAL A 1 181 ? 5.928 -4.430 -8.380 1.00 87.00 181 VAL A O 1
ATOM 1432 N N . LEU A 1 182 ? 6.774 -4.386 -10.467 1.00 85.44 182 LEU A N 1
ATOM 1433 C CA . LEU A 1 182 ? 6.818 -5.837 -10.619 1.00 85.44 182 LEU A CA 1
ATOM 1434 C C . LEU A 1 182 ? 7.838 -6.465 -9.664 1.00 85.44 182 LEU A C 1
ATOM 1436 O O . LEU A 1 182 ? 7.513 -7.451 -9.003 1.00 85.44 182 LEU A O 1
ATOM 1440 N N . ALA A 1 183 ? 9.026 -5.873 -9.512 1.00 82.88 183 ALA A N 1
ATOM 1441 C CA . ALA A 1 183 ? 10.028 -6.343 -8.558 1.00 82.88 183 ALA A CA 1
ATOM 1442 C C . ALA A 1 183 ? 9.493 -6.324 -7.118 1.00 82.88 183 ALA A C 1
ATOM 1444 O O . ALA A 1 183 ? 9.623 -7.313 -6.394 1.00 82.88 183 ALA A O 1
ATOM 1445 N N . ASN A 1 184 ? 8.830 -5.240 -6.703 1.00 83.75 184 ASN A N 1
ATOM 1446 C CA . ASN A 1 184 ? 8.211 -5.166 -5.381 1.00 83.75 184 ASN A CA 1
ATOM 1447 C C . ASN A 1 184 ? 7.039 -6.129 -5.218 1.00 83.75 184 ASN A C 1
ATOM 1449 O O . ASN A 1 184 ? 6.887 -6.710 -4.146 1.00 83.75 184 ASN A O 1
ATOM 1453 N N . ALA A 1 185 ? 6.242 -6.347 -6.264 1.00 85.75 185 ALA A N 1
ATOM 1454 C CA . ALA A 1 185 ? 5.173 -7.333 -6.225 1.00 85.75 185 ALA A CA 1
ATOM 1455 C C . ALA A 1 185 ? 5.726 -8.756 -6.027 1.00 85.75 185 ALA A C 1
ATOM 1457 O O . ALA A 1 185 ? 5.214 -9.489 -5.181 1.00 85.75 185 ALA A O 1
ATOM 1458 N N . VAL A 1 186 ? 6.809 -9.127 -6.723 1.00 82.31 186 VAL A N 1
ATOM 1459 C CA . VAL A 1 186 ? 7.492 -10.423 -6.546 1.00 82.31 186 VAL A CA 1
ATOM 1460 C C . VAL A 1 186 ? 8.094 -10.551 -5.144 1.00 82.31 186 VAL A C 1
ATOM 1462 O O . VAL A 1 186 ? 7.887 -11.571 -4.481 1.00 82.31 186 VAL A O 1
ATOM 1465 N N . LYS A 1 187 ? 8.794 -9.521 -4.646 1.00 79.00 187 LYS A N 1
ATOM 1466 C CA . LYS A 1 187 ? 9.358 -9.513 -3.282 1.00 79.00 187 LYS A CA 1
ATOM 1467 C C . LYS A 1 187 ? 8.266 -9.674 -2.225 1.00 79.00 187 LYS A C 1
ATOM 1469 O O . LYS A 1 187 ? 8.376 -10.537 -1.355 1.00 79.00 187 LYS A O 1
ATOM 1474 N N . ALA A 1 188 ? 7.196 -8.882 -2.320 1.00 80.75 188 ALA A N 1
ATOM 1475 C CA . ALA A 1 188 ? 6.064 -8.959 -1.407 1.00 80.75 188 ALA A CA 1
ATOM 1476 C C . ALA A 1 188 ? 5.420 -10.348 -1.451 1.00 80.75 188 ALA A C 1
ATOM 1478 O O . ALA A 1 188 ? 5.174 -10.925 -0.398 1.00 80.75 188 ALA A O 1
ATOM 1479 N N . PHE A 1 189 ? 5.229 -10.923 -2.642 1.00 76.56 189 PHE A N 1
ATOM 1480 C CA . PHE A 1 189 ? 4.680 -12.271 -2.803 1.00 76.56 189 PHE A CA 1
ATOM 1481 C C . PHE A 1 189 ? 5.602 -13.362 -2.224 1.00 76.56 189 PHE A C 1
ATOM 1483 O O . PHE A 1 189 ? 5.142 -14.349 -1.654 1.00 76.56 189 PHE A O 1
ATOM 1490 N N . THR A 1 190 ? 6.917 -13.196 -2.328 1.00 72.56 190 THR A N 1
ATOM 1491 C CA . THR A 1 190 ? 7.888 -14.158 -1.784 1.00 72.56 190 THR A CA 1
ATOM 1492 C C . THR A 1 190 ? 7.910 -14.118 -0.260 1.00 72.56 190 THR A C 1
ATOM 1494 O O . THR A 1 190 ? 7.784 -15.149 0.399 1.00 72.56 190 THR A O 1
ATOM 1497 N N . ASN A 1 191 ? 8.004 -12.918 0.314 1.00 71.50 191 ASN A N 1
ATOM 1498 C CA . ASN A 1 191 ? 7.965 -12.724 1.764 1.00 71.50 191 ASN A CA 1
ATOM 1499 C C . ASN A 1 191 ? 6.624 -13.172 2.349 1.00 71.50 191 ASN A C 1
ATOM 1501 O O . ASN A 1 191 ? 6.564 -13.718 3.449 1.00 71.50 191 ASN A O 1
ATOM 1505 N N . PHE A 1 192 ? 5.549 -12.996 1.584 1.00 69.44 192 PHE A N 1
ATOM 1506 C CA . PHE A 1 192 ? 4.248 -13.545 1.905 1.00 69.44 192 PHE A CA 1
ATOM 1507 C C . PHE A 1 192 ? 4.315 -15.054 2.116 1.00 69.44 192 PHE A C 1
ATOM 1509 O O . PHE A 1 192 ? 3.912 -15.521 3.175 1.00 69.44 192 PHE A O 1
ATOM 1516 N N . ALA A 1 193 ? 4.878 -15.795 1.155 1.00 61.78 193 ALA A N 1
ATOM 1517 C CA . ALA A 1 193 ? 5.019 -17.247 1.226 1.00 61.78 193 ALA A CA 1
ATOM 1518 C C . ALA A 1 193 ? 5.846 -17.709 2.437 1.00 61.78 193 ALA A C 1
ATOM 1520 O O . ALA A 1 193 ? 5.497 -18.704 3.061 1.00 61.78 193 ALA A O 1
ATOM 1521 N N . GLN A 1 194 ? 6.875 -16.958 2.837 1.00 60.94 194 GLN A N 1
ATOM 1522 C CA . GLN A 1 194 ? 7.639 -17.257 4.056 1.00 60.94 194 GLN A CA 1
ATOM 1523 C C . GLN A 1 194 ? 6.802 -17.095 5.335 1.00 60.94 194 GLN A C 1
ATOM 1525 O O . GLN A 1 194 ? 6.890 -17.914 6.245 1.00 60.94 194 GLN A O 1
ATOM 1530 N N . VAL A 1 195 ? 5.955 -16.061 5.406 1.00 55.66 195 VAL A N 1
ATOM 1531 C CA . VAL A 1 195 ? 5.042 -15.841 6.544 1.00 55.66 195 VAL A CA 1
ATOM 1532 C C . VAL A 1 195 ? 3.946 -16.921 6.613 1.00 55.66 195 VAL A C 1
ATOM 1534 O O . VAL A 1 195 ? 3.379 -17.146 7.682 1.00 55.66 195 VAL A O 1
ATOM 1537 N N . LEU A 1 196 ? 3.659 -17.628 5.509 1.00 49.34 196 LEU A N 1
ATOM 1538 C CA . LEU A 1 196 ? 2.673 -18.716 5.468 1.00 49.34 196 LEU A CA 1
ATOM 1539 C C . LEU A 1 196 ? 3.124 -20.002 6.183 1.00 49.34 196 LEU A C 1
ATOM 1541 O O . LEU A 1 196 ? 2.243 -20.751 6.603 1.00 49.34 196 LEU A O 1
ATOM 1545 N N . ASP A 1 197 ? 4.431 -20.243 6.347 1.00 42.91 197 ASP A N 1
ATOM 1546 C CA . ASP A 1 197 ? 4.976 -21.488 6.924 1.00 42.91 197 ASP A CA 1
ATOM 1547 C C . ASP A 1 197 ? 5.565 -21.330 8.340 1.00 42.91 197 ASP A C 1
ATOM 1549 O O . ASP A 1 197 ? 6.062 -22.294 8.925 1.00 42.91 197 ASP A O 1
ATOM 1553 N N . VAL A 1 198 ? 5.427 -20.154 8.969 1.00 37.34 198 VAL A N 1
ATOM 1554 C CA . VAL A 1 198 ? 5.699 -19.999 10.411 1.00 37.34 198 VAL A CA 1
ATOM 1555 C C . VAL A 1 198 ? 4.506 -20.542 11.220 1.00 37.34 198 VAL A C 1
ATOM 1557 O O . VAL A 1 198 ? 3.67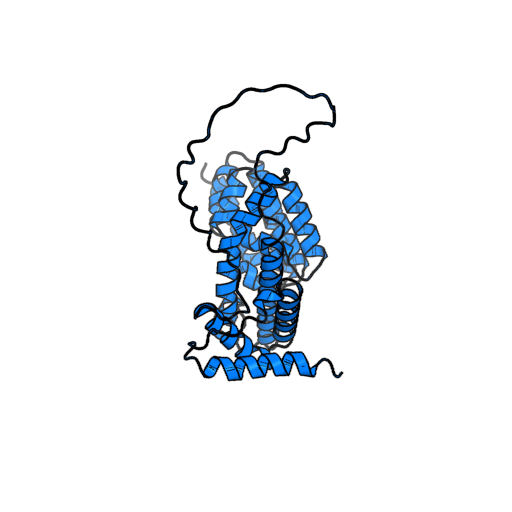3 -19.789 11.716 1.00 37.34 198 VAL A O 1
ATOM 1560 N N . ALA A 1 199 ? 4.474 -21.876 11.313 1.00 32.56 199 ALA A N 1
ATOM 1561 C CA . ALA A 1 199 ? 3.688 -22.777 12.164 1.00 32.56 199 ALA A CA 1
ATOM 1562 C C . ALA A 1 199 ? 2.137 -22.764 12.054 1.00 32.56 199 ALA A C 1
ATOM 1564 O O . ALA A 1 199 ? 1.496 -21.724 12.235 1.00 32.56 199 ALA A O 1
ATOM 1565 N N . PRO A 1 200 ? 1.482 -23.937 11.880 1.00 39.84 200 PRO A N 1
ATOM 1566 C CA . PRO A 1 200 ? 0.077 -24.086 12.260 1.00 39.84 200 PRO A CA 1
ATOM 1567 C C . PRO A 1 200 ? -0.085 -23.848 13.775 1.00 39.84 200 PRO A C 1
ATOM 1569 O O . PRO A 1 200 ? 0.869 -24.046 14.532 1.00 39.84 200 PRO A O 1
ATOM 1572 N N . PRO A 1 201 ? -1.272 -23.418 14.247 1.00 41.62 201 PRO A N 1
ATOM 1573 C CA . PRO A 1 201 ? -1.510 -23.248 15.674 1.00 41.62 201 PRO A CA 1
ATOM 1574 C C . PRO A 1 201 ? -1.242 -24.570 16.395 1.00 41.62 201 PRO A C 1
ATOM 1576 O O . PRO A 1 201 ? -1.786 -25.607 16.010 1.00 41.62 201 PRO A O 1
ATOM 1579 N N . SER A 1 202 ? -0.434 -24.528 17.457 1.00 34.28 202 SER A N 1
ATOM 1580 C CA . SER A 1 202 ? -0.417 -25.618 18.428 1.00 34.28 202 SER A CA 1
ATOM 1581 C C . SER A 1 202 ? -1.862 -25.873 18.869 1.00 34.28 202 SER A C 1
ATOM 1583 O O . SER A 1 202 ? -2.582 -24.903 19.142 1.00 34.28 202 SER A O 1
ATOM 1585 N N . PRO A 1 203 ? -2.323 -27.134 18.899 1.00 36.03 203 PRO A N 1
ATOM 1586 C CA . PRO A 1 203 ? -3.682 -27.440 19.310 1.00 36.03 203 PRO A CA 1
ATOM 1587 C C . PRO A 1 203 ? -3.960 -26.844 20.699 1.00 36.03 203 PRO A C 1
ATOM 1589 O O . PRO A 1 203 ? -3.062 -26.815 21.549 1.00 36.03 203 PRO A O 1
ATOM 1592 N N . PRO A 1 204 ? -5.183 -26.347 20.951 1.00 41.38 204 PRO A N 1
ATOM 1593 C CA . PRO A 1 204 ? -5.558 -25.845 22.260 1.00 41.38 204 PRO A CA 1
ATOM 1594 C C . PRO A 1 204 ? -5.606 -27.032 23.221 1.00 41.38 204 PRO A C 1
ATOM 1596 O O . PRO A 1 204 ? -6.579 -27.777 23.256 1.00 41.38 204 PRO A O 1
ATOM 1599 N N . GLY A 1 205 ? -4.521 -27.248 23.959 1.00 45.25 205 GLY A N 1
ATOM 1600 C CA . GLY A 1 205 ? -4.452 -28.349 24.910 1.00 45.25 205 GLY A CA 1
ATOM 1601 C C . GLY A 1 205 ? -3.053 -28.894 25.108 1.00 45.25 205 GLY A C 1
ATOM 1602 O O . GLY A 1 205 ? -2.823 -30.068 24.868 1.00 45.25 205 GLY A O 1
ATOM 1603 N N . GLN A 1 206 ? -2.131 -28.069 25.590 1.00 33.88 206 GLN A N 1
ATOM 1604 C CA . GLN A 1 206 ? -1.072 -28.559 26.467 1.00 33.88 206 GLN A CA 1
ATOM 1605 C C . GLN A 1 206 ? -0.857 -27.493 27.532 1.00 33.88 206 GLN A C 1
ATOM 1607 O O . GLN A 1 206 ? -0.066 -26.564 27.396 1.00 33.88 206 GLN A O 1
ATOM 1612 N N . SER A 1 207 ? -1.658 -27.600 28.588 1.00 34.94 207 SER A N 1
ATOM 1613 C CA . SER A 1 207 ? -1.302 -27.043 29.880 1.00 34.94 207 SER A CA 1
ATOM 1614 C C . SER A 1 207 ? 0.095 -27.543 30.233 1.00 34.94 207 SER A C 1
ATOM 1616 O O . SER A 1 207 ? 0.296 -28.751 30.373 1.00 34.94 207 SER A O 1
ATOM 1618 N N . SER A 1 208 ? 1.040 -26.624 30.399 1.00 34.91 208 SER A N 1
ATOM 1619 C CA . SER A 1 208 ? 2.268 -26.865 31.146 1.00 34.91 208 SER A CA 1
ATOM 1620 C C . SER A 1 208 ? 1.876 -27.170 32.592 1.00 34.91 208 SER A C 1
ATOM 1622 O O . SER A 1 208 ? 1.815 -26.275 33.431 1.00 34.91 208 SER A O 1
ATOM 1624 N N . GLN A 1 209 ? 1.510 -28.419 32.874 1.00 34.25 209 GLN A N 1
ATOM 1625 C CA . GLN A 1 209 ? 1.448 -28.903 34.242 1.00 34.25 209 GLN A CA 1
ATOM 1626 C C . GLN A 1 209 ? 2.867 -29.250 34.668 1.00 34.25 209 GLN A C 1
ATOM 1628 O O . GLN A 1 209 ? 3.553 -30.063 34.049 1.00 34.25 209 GLN A O 1
ATOM 1633 N N . SER A 1 210 ? 3.290 -28.540 35.707 1.00 33.88 210 SER A N 1
ATOM 1634 C CA . SER A 1 210 ? 4.505 -28.741 36.471 1.00 33.88 210 SER A CA 1
ATOM 1635 C C . SER A 1 210 ? 4.772 -30.213 36.762 1.00 33.88 210 SER A C 1
ATOM 1637 O O . SER A 1 210 ? 3.870 -30.978 37.098 1.00 33.88 210 SER A O 1
ATOM 1639 N N . ALA A 1 211 ? 6.050 -30.571 36.706 1.00 38.44 211 ALA A N 1
ATOM 1640 C CA . ALA A 1 211 ? 6.561 -31.809 37.255 1.00 38.44 211 ALA A CA 1
ATOM 1641 C C . ALA A 1 211 ? 6.195 -31.923 38.745 1.00 38.44 211 ALA A C 1
ATOM 1643 O O . ALA A 1 211 ? 6.716 -31.188 39.581 1.00 38.44 211 ALA A O 1
ATOM 1644 N N . ALA A 1 212 ? 5.322 -32.871 39.068 1.00 32.59 212 ALA A N 1
ATOM 1645 C CA . ALA A 1 212 ? 5.237 -33.494 40.378 1.00 32.59 212 ALA A CA 1
ATOM 1646 C C . ALA A 1 212 ? 4.833 -34.958 40.171 1.00 32.59 212 ALA A C 1
ATOM 1648 O O . ALA A 1 212 ? 3.714 -35.283 39.785 1.00 32.59 212 ALA A O 1
ATOM 1649 N N . SER A 1 213 ? 5.823 -35.823 40.360 1.00 34.91 213 SER A N 1
ATOM 1650 C CA . SER A 1 213 ? 5.716 -37.275 40.454 1.00 34.91 213 SER A CA 1
ATOM 1651 C C . SER A 1 213 ? 4.808 -37.669 41.622 1.00 34.91 213 SER A C 1
ATOM 1653 O O . SER A 1 213 ? 5.035 -37.139 42.702 1.00 34.91 213 SER A O 1
ATOM 1655 N N . VAL A 1 214 ? 3.827 -38.561 41.403 1.00 30.94 214 VAL A N 1
ATOM 1656 C CA . VAL A 1 214 ? 3.487 -39.769 42.202 1.00 30.94 214 VAL A CA 1
ATOM 1657 C C . VAL A 1 214 ? 2.402 -40.569 41.436 1.00 30.94 214 VAL A C 1
ATOM 1659 O O . VAL A 1 214 ? 1.394 -40.027 40.999 1.00 30.94 214 VAL A O 1
ATOM 1662 N N . VAL A 1 215 ? 2.623 -41.876 41.282 1.00 32.00 215 VAL A N 1
ATOM 1663 C CA . VAL A 1 215 ? 1.734 -42.958 40.774 1.00 32.00 215 VAL A CA 1
ATOM 1664 C C . VAL A 1 215 ? 1.507 -43.928 41.972 1.00 32.00 215 VAL A C 1
ATOM 1666 O O . VAL A 1 215 ? 2.348 -43.839 42.874 1.00 32.00 215 VAL A O 1
ATOM 1669 N N . PRO A 1 216 ? 0.523 -44.877 42.063 1.00 46.19 216 PRO A N 1
ATOM 1670 C CA . PRO A 1 216 ? -0.448 -45.422 41.075 1.00 46.19 216 PRO A CA 1
ATOM 1671 C C . PRO A 1 216 ? -1.925 -45.589 41.541 1.00 46.19 216 PRO A C 1
ATOM 1673 O O . PRO A 1 216 ? -2.211 -45.574 42.732 1.00 46.19 216 PRO A O 1
ATOM 1676 N N . ALA A 1 217 ? -2.845 -45.884 40.595 1.00 30.69 217 ALA A N 1
ATOM 1677 C CA . ALA A 1 217 ? -3.534 -47.198 40.450 1.00 30.69 217 ALA A CA 1
ATOM 1678 C C . ALA A 1 217 ? -4.907 -47.149 39.716 1.00 30.69 217 ALA A C 1
ATOM 1680 O O . ALA A 1 217 ? -5.879 -46.586 40.203 1.00 30.69 217 ALA A O 1
ATOM 1681 N N . THR A 1 218 ? -4.952 -47.818 38.552 1.00 32.19 218 THR A N 1
ATOM 1682 C CA . THR A 1 218 ? -6.037 -48.633 37.942 1.00 32.19 218 THR A CA 1
ATOM 1683 C C . THR A 1 218 ? -7.526 -48.260 38.085 1.00 32.19 218 THR A C 1
ATOM 1685 O O . THR A 1 218 ? -8.128 -48.431 39.140 1.00 32.19 218 THR A O 1
ATOM 1688 N N . SER A 1 219 ? -8.192 -48.032 36.944 1.00 32.00 219 SER A N 1
ATOM 1689 C CA . SER A 1 219 ? -9.243 -48.934 36.415 1.00 32.00 219 SER A CA 1
ATOM 1690 C C . SER A 1 219 ? -9.693 -48.546 34.992 1.00 32.00 219 SER A C 1
ATOM 1692 O O . SER A 1 219 ? -9.591 -47.408 34.548 1.00 32.00 219 SER A O 1
ATOM 1694 N N . SER A 1 220 ? -10.101 -49.574 34.255 1.00 30.94 220 SER A N 1
ATOM 1695 C CA . SER A 1 220 ? -10.339 -49.692 32.814 1.00 30.94 220 SER A CA 1
ATOM 1696 C C . SER A 1 220 ? -11.745 -49.284 32.347 1.00 30.94 220 SER A C 1
ATOM 1698 O O . SER A 1 220 ? -12.719 -49.665 32.987 1.00 30.94 220 SER A O 1
ATOM 1700 N N . SER A 1 221 ? -11.882 -48.694 31.151 1.00 28.75 221 SER A N 1
ATOM 1701 C CA . SER A 1 221 ? -12.585 -49.335 30.011 1.00 28.75 221 SER A CA 1
ATOM 1702 C C . SER A 1 221 ? -12.663 -48.446 28.750 1.00 28.75 221 SER A C 1
ATOM 1704 O O . SER A 1 221 ? -13.169 -47.332 28.752 1.00 28.75 221 SER A O 1
ATOM 1706 N N . SER A 1 222 ? -12.112 -49.007 27.672 1.00 29.83 222 SER A N 1
ATOM 1707 C CA . SER A 1 222 ? -12.552 -49.030 26.269 1.00 29.83 222 SER A CA 1
ATOM 1708 C C . SER A 1 222 ? -13.200 -47.798 25.613 1.00 29.83 222 SER A C 1
ATOM 1710 O O . SER A 1 222 ? -14.412 -47.595 25.630 1.00 29.83 222 SER A O 1
ATOM 1712 N N . LEU A 1 223 ? -12.359 -47.103 24.843 1.00 30.14 223 LEU A N 1
ATOM 1713 C CA . LEU A 1 223 ? -12.704 -46.260 23.699 1.00 30.14 223 LEU A CA 1
ATOM 1714 C C . LEU A 1 223 ? -13.472 -47.055 22.624 1.00 30.14 223 LEU A C 1
ATOM 1716 O O . LEU A 1 223 ? -12.973 -48.057 22.112 1.00 30.14 223 LEU A O 1
ATOM 1720 N N . LYS A 1 224 ? -14.633 -46.547 22.195 1.00 31.11 224 LYS A N 1
ATOM 1721 C CA . LYS A 1 224 ? -15.167 -46.800 20.849 1.00 31.11 224 LYS A CA 1
ATOM 1722 C C . LYS A 1 224 ? -14.723 -45.633 19.967 1.00 31.11 224 LYS A C 1
ATOM 1724 O O . LYS A 1 224 ? -15.217 -44.518 20.114 1.00 31.11 224 LYS A O 1
ATOM 1729 N N . ALA A 1 225 ? -13.759 -45.888 19.086 1.00 32.16 225 ALA A N 1
ATOM 1730 C CA . ALA A 1 225 ? -13.328 -44.948 18.062 1.00 32.16 225 ALA A CA 1
ATOM 1731 C C . ALA A 1 225 ? -14.454 -44.775 17.030 1.00 32.16 225 ALA A C 1
ATOM 1733 O O . ALA A 1 225 ? -14.667 -45.630 16.171 1.00 32.16 225 ALA A O 1
ATOM 1734 N N . GLY A 1 226 ? -15.208 -43.682 17.143 1.00 29.98 226 GLY A N 1
ATOM 1735 C CA . GLY A 1 226 ? -16.035 -43.181 16.054 1.00 29.98 226 GLY A CA 1
ATOM 1736 C C . GLY A 1 226 ? -15.123 -42.521 15.030 1.00 29.98 226 GLY A C 1
ATOM 1737 O O . GLY A 1 226 ? -14.437 -41.554 15.353 1.00 29.98 226 GLY A O 1
ATOM 1738 N N . ALA A 1 227 ? -15.093 -43.080 13.822 1.00 34.66 227 ALA A N 1
ATOM 1739 C CA . ALA A 1 227 ? -14.393 -42.543 12.668 1.00 34.66 227 ALA A CA 1
ATOM 1740 C C . ALA A 1 227 ? -14.858 -41.103 12.390 1.00 34.66 227 ALA A C 1
ATOM 1742 O O . ALA A 1 227 ? -15.890 -40.871 11.764 1.00 34.66 227 ALA A O 1
ATOM 1743 N N . GLY A 1 228 ? -14.098 -40.130 12.892 1.00 26.47 228 GLY A N 1
ATOM 1744 C CA . GLY A 1 228 ? -14.180 -38.754 12.438 1.00 26.47 228 GLY A CA 1
ATOM 1745 C C . GLY A 1 228 ? -13.569 -38.690 11.049 1.00 26.47 228 GLY A C 1
ATOM 1746 O O . GLY A 1 228 ? -12.378 -38.956 10.890 1.00 26.47 228 GLY A O 1
ATOM 1747 N N . SER A 1 229 ? -14.396 -38.378 10.051 1.00 26.58 229 SER A N 1
ATOM 1748 C CA . SER A 1 229 ? -13.952 -38.016 8.706 1.00 26.58 229 SER A CA 1
ATOM 1749 C C . SER A 1 229 ? -12.721 -37.112 8.789 1.00 26.58 229 SER A C 1
ATOM 1751 O O . SER A 1 229 ? -12.771 -36.117 9.520 1.00 26.58 229 SER A O 1
ATOM 1753 N N . PRO A 1 230 ? -11.630 -37.399 8.057 1.00 29.77 230 PRO A N 1
ATOM 1754 C CA . PRO A 1 230 ? -10.547 -36.443 7.958 1.00 29.77 230 PRO A CA 1
ATOM 1755 C C . PRO A 1 230 ? -11.124 -35.176 7.329 1.00 29.77 230 PRO A C 1
ATOM 1757 O O . PRO A 1 230 ? -11.562 -35.182 6.176 1.00 29.77 230 PRO A O 1
ATOM 1760 N N . SER A 1 231 ? -11.173 -34.098 8.114 1.00 28.73 231 SER A N 1
ATOM 1761 C CA . SER A 1 231 ? -11.398 -32.756 7.596 1.00 28.73 231 SER A CA 1
ATOM 1762 C C . SER A 1 231 ? -10.456 -32.565 6.420 1.00 28.73 231 SER A C 1
ATOM 1764 O O . SER A 1 231 ? -9.239 -32.695 6.574 1.00 28.73 231 SER A O 1
ATOM 1766 N N . ALA A 1 232 ? -11.036 -32.325 5.244 1.00 27.28 232 ALA A N 1
ATOM 1767 C CA . ALA A 1 232 ? -10.292 -32.124 4.016 1.00 27.28 232 ALA A CA 1
ATOM 1768 C C . ALA A 1 232 ? -9.157 -31.118 4.278 1.00 27.28 232 ALA A C 1
ATOM 1770 O O . ALA A 1 232 ? -9.411 -30.070 4.885 1.00 27.28 232 ALA A O 1
ATOM 1771 N N . PRO A 1 233 ? -7.910 -31.422 3.877 1.00 29.83 233 PRO A N 1
ATOM 1772 C CA . PRO A 1 233 ? -6.810 -30.499 4.076 1.00 29.83 233 PRO A CA 1
ATOM 1773 C C . PRO A 1 233 ? -7.166 -29.189 3.380 1.00 29.83 233 PRO A C 1
ATOM 1775 O O . PRO A 1 233 ? -7.449 -29.162 2.182 1.00 29.83 233 PRO A O 1
ATOM 1778 N N . VAL A 1 234 ? -7.186 -28.103 4.154 1.00 30.56 234 VAL A N 1
ATOM 1779 C CA . VAL A 1 234 ? -7.336 -26.747 3.627 1.00 30.56 234 VAL A CA 1
ATOM 1780 C C . VAL A 1 234 ? -6.299 -26.597 2.510 1.00 30.56 234 VAL A C 1
ATOM 1782 O O . VAL A 1 234 ? -5.114 -26.820 2.785 1.00 30.56 234 VAL A O 1
ATOM 1785 N N . PRO A 1 235 ? -6.700 -26.270 1.265 1.00 33.66 235 PRO A N 1
ATOM 1786 C CA . PRO A 1 235 ? -5.769 -26.176 0.155 1.00 33.66 235 PRO A CA 1
ATOM 1787 C C . PRO A 1 235 ? -4.781 -25.068 0.490 1.00 33.66 235 PRO A C 1
ATOM 1789 O O . PRO A 1 235 ? -5.094 -23.876 0.499 1.00 33.66 235 PRO A O 1
ATOM 1792 N N . THR A 1 236 ? -3.586 -25.489 0.874 1.00 38.56 236 THR A N 1
ATOM 1793 C CA . THR A 1 236 ? -2.502 -24.599 1.233 1.00 38.56 236 THR A CA 1
ATOM 1794 C C . THR A 1 236 ? -2.108 -23.901 -0.060 1.00 38.56 236 THR A C 1
ATOM 1796 O O . THR A 1 236 ? -1.788 -24.571 -1.039 1.00 38.56 236 THR A O 1
ATOM 1799 N N . ASN A 1 237 ? -2.127 -22.565 -0.077 1.00 38.44 237 ASN A N 1
ATOM 1800 C CA . ASN A 1 237 ? -1.607 -21.718 -1.164 1.00 38.44 237 ASN A CA 1
ATOM 1801 C C . ASN A 1 237 ? -0.064 -21.831 -1.298 1.00 38.44 237 ASN A C 1
ATOM 1803 O O . ASN A 1 237 ? 0.629 -20.842 -1.513 1.00 38.44 237 ASN A O 1
ATOM 1807 N N . LYS A 1 238 ? 0.481 -23.040 -1.132 1.00 40.75 238 LYS A N 1
ATOM 1808 C CA . LYS A 1 238 ? 1.833 -23.450 -1.504 1.00 40.75 238 LYS A CA 1
ATOM 1809 C C . LYS A 1 238 ? 1.816 -23.588 -3.017 1.00 40.75 238 LYS A C 1
ATOM 1811 O O . LYS A 1 238 ? 0.999 -24.383 -3.464 1.00 40.75 238 LYS A O 1
ATOM 1816 N N . ARG A 1 239 ? 2.664 -22.863 -3.757 1.00 50.69 239 ARG A N 1
ATOM 1817 C CA . ARG A 1 239 ? 3.002 -23.002 -5.201 1.00 50.69 239 ARG A CA 1
ATOM 1818 C C . ARG A 1 239 ? 2.986 -21.626 -5.872 1.00 50.69 239 ARG A C 1
ATOM 1820 O O . ARG A 1 239 ? 1.931 -21.072 -6.146 1.00 50.69 239 ARG A O 1
ATOM 1827 N N . LEU A 1 240 ? 4.176 -21.080 -6.111 1.00 40.41 240 LEU A N 1
ATOM 1828 C CA . LEU A 1 240 ? 4.378 -20.012 -7.098 1.00 40.41 240 LEU A CA 1
ATOM 1829 C C . LEU A 1 240 ? 5.401 -20.421 -8.165 1.00 40.41 240 LEU A C 1
ATOM 1831 O O . LEU A 1 240 ? 5.296 -19.992 -9.302 1.00 40.41 240 LEU A O 1
ATOM 1835 N N . LEU A 1 241 ? 6.374 -21.268 -7.812 1.00 41.19 241 LEU A N 1
ATOM 1836 C CA . LEU A 1 241 ? 7.467 -21.667 -8.712 1.00 41.19 241 LEU A CA 1
ATOM 1837 C C . LEU A 1 241 ? 7.497 -23.164 -9.030 1.00 41.19 241 LEU A C 1
ATOM 1839 O O . LEU A 1 241 ? 8.308 -23.630 -9.822 1.00 41.19 241 LEU A O 1
ATOM 1843 N N . THR A 1 242 ? 6.577 -23.924 -8.445 1.00 41.25 242 THR A N 1
ATOM 1844 C CA . THR A 1 242 ? 6.215 -25.249 -8.933 1.00 41.25 242 THR A CA 1
ATOM 1845 C C . THR A 1 242 ? 4.993 -25.089 -9.798 1.00 41.25 242 THR A C 1
ATOM 1847 O O . THR A 1 242 ? 3.869 -25.077 -9.302 1.00 41.25 242 THR A O 1
ATOM 1850 N N . ALA A 1 243 ? 5.214 -24.925 -11.095 1.00 44.81 243 ALA A N 1
ATOM 1851 C CA . ALA A 1 243 ? 4.150 -24.817 -12.070 1.00 44.81 243 ALA A CA 1
ATOM 1852 C C . ALA A 1 243 ? 3.366 -26.150 -12.132 1.00 44.81 243 ALA A C 1
ATOM 1854 O O . ALA A 1 243 ? 3.690 -27.073 -12.879 1.00 44.81 243 ALA A O 1
ATOM 1855 N N . ARG A 1 244 ? 2.393 -26.277 -11.224 1.00 37.81 244 ARG A N 1
ATOM 1856 C CA . ARG A 1 244 ? 1.468 -27.411 -11.055 1.00 37.81 244 ARG A CA 1
ATOM 1857 C C . ARG A 1 244 ? 0.027 -27.016 -11.388 1.00 37.81 244 ARG A C 1
ATOM 1859 O O . ARG A 1 244 ? -0.837 -27.883 -11.416 1.00 37.81 244 ARG A O 1
ATOM 1866 N N . SER A 1 245 ? -0.234 -25.727 -11.623 1.00 43.03 245 SER A N 1
ATOM 1867 C CA . SER A 1 245 ? -1.500 -25.203 -12.137 1.00 43.03 245 SER A CA 1
ATOM 1868 C C . SER A 1 245 ? -1.253 -24.376 -13.403 1.00 43.03 245 SER A C 1
ATOM 1870 O O . SER A 1 245 ? -0.181 -23.790 -13.572 1.00 43.03 245 SER A O 1
ATOM 1872 N N . SER A 1 246 ? -2.242 -24.313 -14.295 1.00 39.34 246 SER A N 1
ATOM 1873 C CA . SER A 1 246 ? -2.178 -23.512 -15.526 1.00 39.34 246 SER A CA 1
ATOM 1874 C C . SER A 1 246 ? -1.994 -22.015 -15.247 1.00 39.34 246 SER A C 1
ATOM 1876 O O . SER A 1 246 ? -1.321 -21.329 -16.012 1.00 39.34 246 SER A O 1
ATOM 1878 N N . SER A 1 247 ? -2.521 -21.508 -14.124 1.00 44.75 247 SER A N 1
ATOM 1879 C CA . SER A 1 247 ? -2.325 -20.117 -13.701 1.00 44.75 247 SER A CA 1
ATOM 1880 C C . SER A 1 247 ? -0.895 -19.820 -13.255 1.00 44.75 247 SER A C 1
ATOM 1882 O O . SER A 1 247 ? -0.396 -18.730 -13.528 1.00 44.75 247 SER A O 1
ATOM 1884 N N . ASP A 1 248 ? -0.224 -20.775 -12.606 1.00 55.56 248 ASP A N 1
ATOM 1885 C CA . ASP A 1 248 ? 1.172 -20.602 -12.181 1.00 55.56 248 ASP A CA 1
ATOM 1886 C C . ASP A 1 248 ? 2.121 -20.684 -13.386 1.00 55.56 248 ASP A C 1
ATOM 1888 O O . ASP A 1 248 ? 3.094 -19.935 -13.465 1.00 55.56 248 ASP A O 1
ATOM 1892 N N . TRP A 1 249 ? 1.801 -21.543 -14.362 1.00 51.94 249 TRP A N 1
ATOM 1893 C CA . TRP A 1 249 ? 2.492 -21.602 -15.655 1.00 51.94 249 TRP A CA 1
ATOM 1894 C C . TRP A 1 249 ? 2.390 -20.290 -16.423 1.00 51.94 249 TRP A C 1
ATOM 1896 O O . TRP A 1 249 ? 3.404 -19.744 -16.851 1.00 51.94 249 TRP A O 1
ATOM 1906 N N . PHE A 1 250 ? 1.176 -19.753 -16.548 1.00 55.34 250 PHE A N 1
ATOM 1907 C CA . PHE A 1 250 ? 0.950 -18.488 -17.236 1.00 55.34 250 PHE A CA 1
ATOM 1908 C C . PHE A 1 250 ? 1.689 -17.330 -16.556 1.00 55.34 250 PHE A C 1
ATOM 1910 O O . PHE A 1 250 ? 2.331 -16.526 -17.228 1.00 55.34 250 PHE A O 1
ATOM 1917 N N . LEU A 1 251 ? 1.666 -17.277 -15.220 1.00 63.03 251 LEU A N 1
ATOM 1918 C CA . LEU A 1 251 ? 2.414 -16.289 -14.446 1.00 63.03 251 LEU A CA 1
ATOM 1919 C C . LEU A 1 251 ? 3.928 -16.416 -14.672 1.00 63.03 251 LEU A C 1
ATOM 1921 O O . LEU A 1 251 ? 4.597 -15.411 -14.901 1.00 63.03 251 LEU A O 1
ATOM 1925 N N . THR A 1 252 ? 4.460 -17.640 -14.636 1.00 63.56 252 THR A N 1
ATOM 1926 C CA . THR A 1 252 ? 5.892 -17.905 -14.837 1.00 63.56 252 THR A CA 1
ATOM 1927 C C . THR A 1 252 ? 6.336 -17.486 -16.238 1.00 63.56 252 THR A C 1
ATOM 1929 O O . THR A 1 252 ? 7.267 -16.696 -16.359 1.00 63.56 252 THR A O 1
ATOM 1932 N N . SER A 1 253 ? 5.627 -17.913 -17.287 1.00 60.84 253 SER A N 1
ATOM 1933 C CA . SER A 1 253 ? 5.939 -17.552 -18.679 1.00 60.84 253 SER A CA 1
ATOM 1934 C C . SER A 1 253 ? 5.823 -16.035 -18.922 1.00 60.84 253 SER A C 1
ATOM 1936 O O . SER A 1 253 ? 6.710 -15.406 -19.508 1.00 60.84 253 SER A O 1
ATOM 1938 N N . ASN A 1 254 ? 4.788 -15.389 -18.367 1.00 69.75 254 ASN A N 1
ATOM 1939 C CA . ASN A 1 254 ? 4.601 -13.938 -18.468 1.00 69.75 254 ASN A CA 1
ATOM 1940 C C . ASN A 1 254 ? 5.720 -13.158 -17.752 1.00 69.75 254 ASN A C 1
ATOM 1942 O O . ASN A 1 254 ? 6.185 -12.142 -18.265 1.00 69.75 254 ASN A O 1
ATOM 1946 N N . LEU A 1 255 ? 6.198 -13.631 -16.597 1.00 71.81 255 LEU A N 1
ATOM 1947 C CA . LEU A 1 255 ? 7.336 -13.017 -15.907 1.00 71.81 255 LEU A CA 1
ATOM 1948 C C . LEU A 1 255 ? 8.643 -13.231 -16.677 1.00 71.81 255 LEU A C 1
ATOM 1950 O O . LEU A 1 255 ? 9.380 -12.265 -16.877 1.00 71.81 255 LEU A O 1
ATOM 1954 N N . LEU A 1 256 ? 8.895 -14.447 -17.171 1.00 69.38 256 LEU A N 1
ATOM 1955 C CA . LEU A 1 256 ? 10.090 -14.770 -17.955 1.00 69.38 256 LEU A CA 1
ATOM 1956 C C . LEU A 1 256 ? 10.206 -13.897 -19.206 1.00 69.38 256 LEU A C 1
ATOM 1958 O O . LEU A 1 256 ? 11.257 -13.304 -19.435 1.00 69.38 256 LEU A O 1
ATOM 1962 N N . SER A 1 257 ? 9.109 -13.707 -19.946 1.00 73.38 257 SER A N 1
ATOM 1963 C CA . SER A 1 257 ? 9.096 -12.853 -21.145 1.00 73.38 257 SER A CA 1
ATOM 1964 C C . SER A 1 257 ? 9.420 -11.371 -20.875 1.00 73.38 257 SER A C 1
ATOM 1966 O O . SER A 1 257 ? 9.773 -10.629 -21.795 1.00 73.38 257 SER A O 1
ATOM 1968 N N . LYS A 1 258 ? 9.323 -10.919 -19.614 1.00 75.06 258 LYS A N 1
ATOM 1969 C CA . LYS A 1 258 ? 9.616 -9.540 -19.189 1.00 75.06 258 LYS A CA 1
ATOM 1970 C C . LYS A 1 258 ? 11.021 -9.374 -18.599 1.00 75.06 258 LYS A C 1
ATOM 1972 O O . LYS A 1 258 ? 11.563 -8.270 -18.642 1.00 75.06 258 LYS A O 1
ATOM 1977 N N . MET A 1 259 ? 11.624 -10.442 -18.072 1.00 76.00 259 MET A N 1
ATOM 1978 C CA . MET A 1 259 ? 12.913 -10.408 -17.359 1.00 76.00 259 MET A CA 1
ATOM 1979 C C . MET A 1 259 ? 14.099 -9.976 -18.230 1.00 76.00 259 MET A C 1
ATOM 1981 O O . MET A 1 259 ? 15.102 -9.485 -17.704 1.00 76.00 259 MET A O 1
ATOM 1985 N N . ASP A 1 260 ? 14.000 -10.107 -19.552 1.00 73.00 260 ASP A N 1
ATOM 1986 C CA . ASP A 1 260 ? 15.050 -9.656 -20.472 1.00 73.00 260 ASP A CA 1
ATOM 1987 C C . ASP A 1 260 ? 15.198 -8.135 -20.505 1.00 73.00 260 ASP A C 1
ATOM 1989 O O . ASP A 1 260 ? 16.303 -7.625 -20.681 1.00 73.00 260 ASP A O 1
ATOM 1993 N N . LYS A 1 261 ? 14.097 -7.413 -20.277 1.00 77.56 261 LYS A N 1
ATOM 1994 C CA . LYS A 1 261 ? 14.026 -5.950 -20.401 1.00 77.56 261 LYS A CA 1
ATOM 1995 C C . LYS A 1 261 ? 13.938 -5.230 -19.055 1.00 77.56 261 LYS A C 1
ATOM 1997 O O . LYS A 1 261 ? 14.026 -4.008 -19.027 1.00 77.56 261 LYS A O 1
ATOM 2002 N N . LEU A 1 262 ? 13.740 -5.974 -17.964 1.00 82.56 262 LEU A N 1
ATOM 2003 C CA . LEU A 1 262 ? 13.443 -5.456 -16.627 1.00 82.56 262 LEU A CA 1
ATOM 2004 C C . LEU A 1 262 ? 14.439 -6.043 -15.600 1.00 82.56 262 LEU A C 1
ATOM 2006 O O . LEU A 1 262 ? 14.226 -7.152 -15.093 1.00 82.56 262 LEU A O 1
ATOM 2010 N N . PRO A 1 263 ? 15.572 -5.363 -15.335 1.00 83.00 263 PRO A N 1
ATOM 2011 C CA . PRO A 1 263 ? 16.656 -5.913 -14.522 1.00 83.00 263 PRO A CA 1
ATOM 2012 C C . PRO A 1 263 ? 16.290 -6.097 -13.042 1.00 83.00 263 PRO A C 1
ATOM 2014 O O . PRO A 1 263 ? 16.678 -7.106 -12.454 1.00 83.00 263 PRO A O 1
ATOM 2017 N N . ARG A 1 264 ? 15.519 -5.191 -12.420 1.00 82.44 264 ARG A N 1
ATOM 2018 C CA . ARG A 1 264 ? 15.119 -5.354 -11.006 1.00 82.44 264 ARG A CA 1
ATOM 2019 C C . ARG A 1 264 ? 14.158 -6.522 -10.839 1.00 82.44 264 ARG A C 1
ATOM 2021 O O . ARG A 1 264 ? 14.254 -7.254 -9.855 1.00 82.44 264 ARG A O 1
ATOM 2028 N N . LEU A 1 265 ? 13.252 -6.713 -11.795 1.00 82.00 265 LEU A N 1
ATOM 2029 C CA . LEU A 1 265 ? 12.340 -7.843 -11.843 1.00 82.00 265 LEU A CA 1
ATOM 2030 C C . LEU A 1 265 ? 13.122 -9.148 -11.942 1.00 82.00 265 LEU A C 1
ATOM 2032 O O . LEU A 1 265 ? 12.832 -10.082 -11.199 1.00 82.00 265 LEU A O 1
ATOM 2036 N N . ARG A 1 266 ? 14.133 -9.200 -12.815 1.00 81.19 266 ARG A N 1
ATOM 2037 C CA . ARG A 1 266 ? 14.999 -10.374 -12.949 1.00 81.19 266 ARG A CA 1
ATOM 2038 C C . ARG A 1 266 ? 15.634 -10.755 -11.615 1.00 81.19 266 ARG A C 1
ATOM 2040 O O . ARG A 1 266 ? 15.518 -11.906 -11.203 1.00 81.19 266 ARG A O 1
ATOM 2047 N N . GLU A 1 267 ? 16.242 -9.795 -10.927 1.00 79.50 267 GLU A N 1
ATOM 2048 C CA . GLU A 1 267 ? 16.874 -10.037 -9.626 1.00 79.50 267 GLU A CA 1
ATOM 2049 C C . GLU A 1 267 ? 15.855 -10.418 -8.542 1.00 79.50 267 GLU A C 1
ATOM 2051 O O . GLU A 1 267 ? 16.089 -11.339 -7.760 1.00 79.50 267 GLU A O 1
ATOM 2056 N N . ALA A 1 268 ? 14.675 -9.791 -8.531 1.00 79.00 268 ALA A N 1
ATOM 2057 C CA . ALA A 1 268 ? 13.600 -10.159 -7.612 1.00 79.00 268 ALA A CA 1
ATOM 2058 C C . ALA A 1 268 ? 13.109 -11.599 -7.836 1.00 79.00 268 ALA A C 1
ATOM 2060 O O . ALA A 1 268 ? 12.880 -12.319 -6.865 1.00 79.00 268 ALA A O 1
ATOM 2061 N N . VAL A 1 269 ? 12.980 -12.039 -9.093 1.00 78.56 269 VAL A N 1
ATOM 2062 C CA . VAL A 1 269 ? 12.593 -13.416 -9.434 1.00 78.56 269 VAL A CA 1
ATOM 2063 C C . VAL A 1 269 ? 13.693 -14.405 -9.052 1.00 78.56 269 VAL A C 1
ATOM 2065 O O . VAL A 1 269 ? 13.382 -15.423 -8.438 1.00 78.56 269 VAL A O 1
ATOM 2068 N N . LYS A 1 270 ? 14.971 -14.111 -9.331 1.00 73.56 270 LYS A N 1
ATOM 2069 C CA . LYS A 1 270 ? 16.097 -14.961 -8.897 1.00 73.56 270 LYS A CA 1
ATOM 2070 C C . LYS A 1 270 ? 16.099 -15.163 -7.381 1.00 73.56 270 LYS A C 1
ATOM 2072 O O . LYS A 1 270 ? 16.145 -16.297 -6.910 1.00 73.56 270 LYS A O 1
ATOM 2077 N N . LEU A 1 271 ? 15.983 -14.073 -6.618 1.00 69.62 271 LEU A N 1
ATOM 2078 C CA . LEU A 1 271 ? 15.908 -14.128 -5.158 1.00 69.62 271 LEU A CA 1
ATOM 2079 C C . LEU A 1 271 ? 14.684 -14.912 -4.681 1.00 69.62 271 LEU A C 1
ATOM 2081 O O . LEU A 1 271 ? 14.802 -15.704 -3.750 1.00 69.62 271 LEU A O 1
ATOM 2085 N N . ALA A 1 272 ? 13.528 -14.739 -5.326 1.00 71.69 272 ALA A N 1
ATOM 2086 C CA . ALA A 1 272 ? 12.324 -15.503 -5.015 1.00 71.69 272 ALA A CA 1
ATOM 2087 C C . ALA A 1 272 ? 12.525 -17.008 -5.222 1.00 71.69 272 ALA A C 1
ATOM 2089 O O . ALA A 1 272 ? 12.147 -17.804 -4.360 1.00 71.69 272 ALA A O 1
ATOM 2090 N N . VAL A 1 273 ? 13.158 -17.395 -6.333 1.00 68.75 273 VAL A N 1
ATOM 2091 C CA . VAL A 1 273 ? 13.504 -18.789 -6.631 1.00 68.75 273 VAL A CA 1
ATOM 2092 C C . VAL A 1 273 ? 14.451 -19.346 -5.580 1.00 68.75 273 VAL A C 1
ATOM 2094 O O . VAL A 1 273 ? 14.164 -20.402 -5.025 1.00 68.75 273 VAL A O 1
ATOM 2097 N N . LEU A 1 274 ? 15.527 -18.626 -5.256 1.00 64.00 274 LEU A N 1
ATOM 2098 C CA . LEU A 1 274 ? 16.496 -19.050 -4.247 1.00 64.00 274 LEU A CA 1
ATOM 2099 C C . LEU A 1 274 ? 15.841 -19.212 -2.871 1.00 64.00 274 LEU A C 1
ATOM 2101 O O . LEU A 1 274 ? 16.005 -20.232 -2.212 1.00 64.00 274 LEU A O 1
ATOM 2105 N N . VAL A 1 275 ? 15.045 -18.231 -2.448 1.00 64.12 275 VAL A N 1
ATOM 2106 C CA . VAL A 1 275 ? 14.313 -18.268 -1.180 1.00 64.12 275 VAL A CA 1
ATOM 2107 C C . VAL A 1 275 ? 13.370 -19.466 -1.114 1.00 64.12 275 VAL A C 1
ATOM 2109 O O . VAL A 1 275 ? 13.317 -20.149 -0.090 1.00 64.12 275 VAL A O 1
ATOM 2112 N N . LEU A 1 276 ? 12.616 -19.723 -2.181 1.00 63.09 276 LEU A N 1
ATOM 2113 C CA . LEU A 1 276 ? 11.695 -20.852 -2.229 1.00 63.09 276 LEU A CA 1
ATOM 2114 C C . LEU A 1 276 ? 12.449 -22.187 -2.302 1.00 63.09 276 LEU A C 1
ATOM 2116 O O . LEU A 1 276 ? 11.989 -23.156 -1.707 1.00 63.09 276 LEU A O 1
ATOM 2120 N N . ALA A 1 277 ? 13.620 -22.229 -2.941 1.00 61.06 277 ALA A N 1
ATOM 2121 C CA . ALA A 1 277 ? 14.494 -23.398 -2.948 1.00 61.06 277 ALA A CA 1
ATOM 2122 C C . ALA A 1 277 ? 15.006 -23.746 -1.548 1.00 61.06 277 ALA A C 1
ATOM 2124 O O . ALA A 1 277 ? 14.891 -24.886 -1.106 1.00 61.06 277 ALA A O 1
ATOM 2125 N N . THR A 1 278 ? 15.509 -22.744 -0.829 1.00 58.53 278 THR A N 1
ATOM 2126 C CA . THR A 1 278 ? 16.087 -22.917 0.507 1.00 58.53 278 THR A CA 1
ATOM 2127 C C . THR A 1 278 ? 15.034 -23.272 1.555 1.00 58.53 278 THR A C 1
ATOM 2129 O O . THR A 1 278 ? 15.288 -24.105 2.419 1.00 58.53 278 THR A O 1
ATOM 2132 N N . ASN A 1 279 ? 13.848 -22.656 1.497 1.00 52.53 279 ASN A N 1
ATOM 2133 C CA . ASN A 1 279 ? 12.796 -22.887 2.496 1.00 52.53 279 ASN A CA 1
ATOM 2134 C C . ASN A 1 279 ? 11.890 -24.081 2.159 1.00 52.53 279 ASN A C 1
ATOM 2136 O O . ASN A 1 279 ? 11.249 -24.628 3.053 1.00 52.53 279 ASN A O 1
ATOM 2140 N N . PHE A 1 280 ? 11.841 -24.504 0.890 1.00 56.47 280 PHE A N 1
ATOM 2141 C CA . PHE A 1 280 ? 10.998 -25.608 0.421 1.00 56.47 280 PHE A CA 1
ATOM 2142 C C . PHE A 1 280 ? 11.760 -26.545 -0.535 1.00 56.47 280 PHE A C 1
ATOM 2144 O O . PHE A 1 280 ? 11.376 -26.676 -1.706 1.00 56.47 280 PHE A O 1
ATOM 2151 N N . PRO A 1 281 ? 12.813 -27.233 -0.054 1.00 48.81 281 PRO A N 1
ATOM 2152 C CA . PRO A 1 281 ? 13.673 -28.070 -0.896 1.00 48.81 281 PRO A CA 1
ATOM 2153 C C . PRO A 1 281 ? 12.912 -29.234 -1.555 1.00 48.81 281 PRO A C 1
ATOM 2155 O O . PRO A 1 281 ? 13.157 -29.566 -2.711 1.00 48.81 281 PRO A O 1
ATOM 2158 N N . GLU A 1 282 ? 11.906 -29.794 -0.872 1.00 45.03 282 GLU A N 1
ATOM 2159 C CA . GLU A 1 282 ? 11.043 -30.865 -1.405 1.00 45.03 282 GLU A CA 1
ATOM 2160 C C . GLU A 1 282 ? 10.080 -30.393 -2.508 1.00 45.03 282 GLU A C 1
ATOM 2162 O O . GLU A 1 282 ? 9.488 -31.203 -3.221 1.00 45.03 282 GLU A O 1
ATOM 2167 N N . GLN A 1 283 ? 9.884 -29.080 -2.650 1.00 45.34 283 GLN A N 1
ATOM 2168 C CA . GLN A 1 283 ? 8.974 -28.512 -3.644 1.00 45.34 283 GLN A CA 1
ATOM 2169 C C . GLN A 1 283 ? 9.730 -27.953 -4.838 1.00 45.34 283 GLN A C 1
ATOM 2171 O O . GLN A 1 283 ? 9.231 -28.048 -5.946 1.00 45.34 283 GLN A O 1
ATOM 2176 N N . THR A 1 284 ? 10.948 -27.445 -4.683 1.00 42.53 284 THR A N 1
ATOM 2177 C CA . THR A 1 284 ? 11.734 -26.961 -5.833 1.00 42.53 284 THR A CA 1
ATOM 2178 C C . THR A 1 284 ? 12.148 -28.068 -6.804 1.00 42.53 284 THR A C 1
ATOM 2180 O O . THR A 1 284 ? 12.464 -27.775 -7.954 1.00 42.53 284 THR A O 1
ATOM 2183 N N . TYR A 1 285 ? 12.082 -29.329 -6.369 1.00 41.03 285 TYR A N 1
ATOM 2184 C CA . TYR A 1 285 ? 12.583 -30.489 -7.104 1.00 41.03 285 TYR A CA 1
ATOM 2185 C C . TYR A 1 285 ? 11.597 -31.659 -7.163 1.00 41.03 285 TYR A C 1
ATOM 2187 O O . TYR A 1 285 ? 12.005 -32.815 -7.123 1.00 41.03 285 TYR A O 1
ATOM 2195 N N . ALA A 1 286 ? 10.295 -31.399 -7.285 1.00 36.06 286 ALA A N 1
ATOM 2196 C CA . ALA A 1 286 ? 9.388 -32.470 -7.685 1.00 36.06 286 ALA A CA 1
ATOM 2197 C C . ALA A 1 286 ? 9.392 -32.584 -9.223 1.00 36.06 286 ALA A C 1
ATOM 2199 O O . ALA A 1 286 ? 8.790 -31.714 -9.868 1.00 36.06 286 ALA A O 1
ATOM 2200 N N . PRO A 1 287 ? 10.035 -33.605 -9.833 1.00 34.16 287 PRO A N 1
ATOM 2201 C CA . PRO A 1 287 ? 9.785 -33.905 -11.238 1.00 34.16 287 PRO A CA 1
ATOM 2202 C C . PRO A 1 287 ? 8.274 -34.129 -11.420 1.00 34.16 287 PRO A C 1
ATOM 2204 O O . PRO A 1 287 ? 7.611 -34.614 -10.493 1.00 34.16 287 PRO A O 1
ATOM 2207 N N . PRO A 1 288 ? 7.679 -33.718 -12.553 1.00 38.72 288 PRO A N 1
ATOM 2208 C CA . PRO A 1 288 ? 6.319 -34.139 -12.844 1.00 38.72 288 PRO A CA 1
ATOM 2209 C C . PRO A 1 288 ? 6.291 -35.675 -12.831 1.00 38.72 288 PRO A C 1
ATOM 2211 O O . PRO A 1 288 ? 7.251 -36.316 -13.258 1.00 38.72 288 PRO A O 1
ATOM 2214 N N . GLY A 1 289 ? 5.204 -36.261 -12.322 1.00 41.81 289 GLY A N 1
ATOM 2215 C CA . GLY A 1 289 ? 4.874 -37.623 -12.739 1.00 41.81 289 GLY A CA 1
ATOM 2216 C C . GLY A 1 289 ? 4.798 -37.640 -14.266 1.00 41.81 289 GLY A C 1
ATOM 2217 O O . GLY A 1 289 ? 4.461 -36.612 -14.854 1.00 41.81 289 GLY A O 1
ATOM 2218 N N . GLU A 1 290 ? 5.151 -38.763 -14.879 1.00 41.12 290 GLU A N 1
ATOM 2219 C CA . GLU A 1 290 ? 5.412 -38.946 -16.319 1.00 41.12 290 GLU A CA 1
ATOM 2220 C C . GLU A 1 290 ? 4.261 -38.553 -17.283 1.00 41.12 290 GLU A C 1
ATOM 2222 O O . GLU A 1 290 ? 4.415 -38.685 -18.490 1.00 41.12 290 GLU A O 1
ATOM 2227 N N . ASP A 1 291 ? 3.164 -37.969 -16.791 1.00 40.03 291 ASP A N 1
ATOM 2228 C CA . ASP A 1 291 ? 1.933 -37.663 -17.529 1.00 40.03 291 ASP A CA 1
ATOM 2229 C C . ASP A 1 291 ? 1.683 -36.155 -17.789 1.00 40.03 291 ASP A C 1
ATOM 2231 O O . ASP A 1 291 ? 0.544 -35.742 -18.013 1.00 40.03 291 ASP A O 1
ATOM 2235 N N . SER A 1 292 ? 2.690 -35.269 -17.715 1.00 41.03 292 SER A N 1
ATOM 2236 C CA . SER A 1 292 ? 2.475 -33.844 -18.044 1.00 41.03 292 SER A CA 1
ATOM 2237 C C . SER A 1 292 ? 2.771 -33.529 -19.518 1.00 41.03 292 SER A C 1
ATOM 2239 O O . SER A 1 292 ? 3.906 -33.205 -19.865 1.00 41.03 292 SER A O 1
ATOM 2241 N N . ASP A 1 293 ? 1.732 -33.545 -20.358 1.00 40.75 293 ASP A N 1
ATOM 2242 C CA . ASP A 1 293 ? 1.733 -33.223 -21.802 1.00 40.75 293 ASP A CA 1
ATOM 2243 C C . ASP A 1 293 ? 2.006 -31.733 -22.140 1.00 40.75 293 ASP A C 1
ATOM 2245 O O . ASP A 1 293 ? 1.310 -31.115 -22.947 1.00 40.75 293 ASP A O 1
ATOM 2249 N N . PHE A 1 294 ? 3.010 -31.097 -21.531 1.00 41.09 294 PHE A N 1
ATOM 2250 C CA . PHE A 1 294 ? 3.339 -29.689 -21.802 1.00 41.09 294 PHE A CA 1
ATOM 2251 C C . PHE A 1 294 ? 4.799 -29.506 -22.247 1.00 41.09 294 PHE A C 1
ATOM 2253 O O . PHE A 1 294 ? 5.634 -29.094 -21.451 1.00 41.09 294 PHE A O 1
ATOM 2260 N N . PRO A 1 295 ? 5.137 -29.719 -23.532 1.00 41.62 295 PRO A N 1
ATOM 2261 C CA . PRO A 1 295 ? 6.505 -29.559 -24.047 1.00 41.62 295 PRO A CA 1
ATOM 2262 C C . PRO A 1 295 ? 7.076 -28.128 -23.934 1.00 41.62 295 PRO A C 1
ATOM 2264 O O . PRO A 1 295 ? 8.291 -27.954 -23.871 1.00 41.62 295 PRO A O 1
ATOM 2267 N N . ALA A 1 296 ? 6.230 -27.093 -23.838 1.00 44.53 296 ALA A N 1
ATOM 2268 C CA . ALA A 1 296 ? 6.669 -25.707 -23.604 1.00 44.53 296 ALA A CA 1
ATOM 2269 C C . ALA A 1 296 ? 7.237 -25.482 -22.185 1.00 44.53 296 ALA A C 1
ATOM 2271 O O . ALA A 1 296 ? 8.039 -24.574 -21.967 1.00 44.53 296 ALA A O 1
ATOM 2272 N N . ALA A 1 297 ? 6.862 -26.342 -21.233 1.00 44.75 297 ALA A N 1
ATOM 2273 C CA . ALA A 1 297 ? 7.316 -26.280 -19.853 1.00 44.75 297 ALA A CA 1
ATOM 2274 C C . ALA A 1 297 ? 8.815 -26.543 -19.697 1.00 44.75 297 ALA A C 1
ATOM 2276 O O . ALA A 1 297 ? 9.474 -25.961 -18.832 1.00 44.75 297 ALA A O 1
ATOM 2277 N N . ASP A 1 298 ? 9.352 -27.440 -20.519 1.00 45.88 298 ASP A N 1
ATOM 2278 C CA . ASP A 1 298 ? 10.712 -27.937 -20.355 1.00 45.88 298 ASP A CA 1
ATOM 2279 C C . ASP A 1 298 ? 11.763 -26.965 -20.895 1.00 45.88 298 ASP A C 1
ATOM 2281 O O . ASP A 1 298 ? 12.822 -26.826 -20.284 1.00 45.88 298 ASP A O 1
ATOM 2285 N N . GLU A 1 299 ? 11.479 -26.226 -21.969 1.00 49.69 299 GLU A N 1
ATOM 2286 C CA . GLU A 1 299 ? 12.401 -25.210 -22.502 1.00 49.69 299 GLU A CA 1
ATOM 2287 C C . GLU A 1 299 ? 12.466 -23.952 -21.617 1.00 49.69 299 GLU A C 1
ATOM 2289 O O . GLU A 1 299 ? 13.555 -23.443 -21.328 1.00 49.69 299 GLU A O 1
ATOM 2294 N N . GLU A 1 300 ? 11.334 -23.491 -21.075 1.00 49.69 300 GLU A N 1
ATOM 2295 C CA . GLU A 1 300 ? 11.319 -22.386 -20.105 1.00 49.69 300 GLU A CA 1
ATOM 2296 C C . GLU A 1 300 ? 11.987 -22.789 -18.773 1.00 49.69 300 GLU A C 1
ATOM 2298 O O . GLU A 1 300 ? 12.737 -22.002 -18.187 1.00 49.69 300 GLU A O 1
ATOM 2303 N N . ARG A 1 301 ? 11.826 -24.048 -18.327 1.00 52.88 301 ARG A N 1
ATOM 2304 C CA . ARG A 1 301 ? 12.553 -24.599 -17.165 1.00 52.88 301 ARG A CA 1
ATOM 2305 C C . ARG A 1 301 ? 14.050 -24.721 -17.409 1.00 52.88 301 ARG A C 1
ATOM 2307 O O . ARG A 1 301 ? 14.830 -24.373 -16.522 1.00 52.88 301 ARG A O 1
ATOM 2314 N N . LYS A 1 302 ? 14.477 -25.193 -18.585 1.00 53.44 302 LYS A N 1
ATOM 2315 C CA . LYS A 1 302 ? 15.899 -25.210 -18.971 1.00 53.44 302 LYS A CA 1
ATOM 2316 C C . LYS A 1 302 ? 16.473 -23.798 -18.978 1.00 53.44 302 LYS A C 1
ATOM 2318 O O 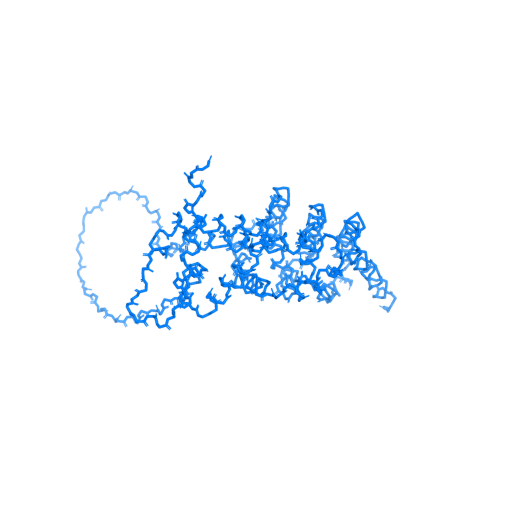. LYS A 1 302 ? 17.602 -23.614 -18.532 1.00 53.44 302 LYS A O 1
ATOM 2323 N N . THR A 1 303 ? 15.688 -22.810 -19.403 1.00 54.81 303 THR A N 1
ATOM 2324 C CA . THR A 1 303 ? 16.074 -21.393 -19.388 1.00 54.81 303 THR A CA 1
ATOM 2325 C C . THR A 1 303 ? 16.250 -20.876 -17.959 1.00 54.81 303 THR A C 1
ATOM 2327 O O . THR A 1 303 ? 17.325 -20.377 -17.636 1.00 54.81 303 THR A O 1
ATOM 2330 N N . LEU A 1 304 ? 15.281 -21.099 -17.061 1.00 49.75 304 LEU A N 1
ATOM 2331 C CA . LEU A 1 304 ? 15.408 -20.794 -15.625 1.00 49.75 304 LEU A CA 1
ATOM 2332 C C . LEU A 1 304 ? 16.625 -21.484 -14.993 1.00 49.75 304 LEU A C 1
ATOM 2334 O O . LEU A 1 304 ? 17.408 -20.849 -14.291 1.00 49.75 304 LEU A O 1
ATOM 2338 N N . ARG A 1 305 ? 16.829 -22.774 -15.285 1.00 50.97 305 ARG A N 1
ATOM 2339 C CA . ARG A 1 305 ? 17.966 -23.562 -14.788 1.00 50.97 305 ARG A CA 1
ATOM 2340 C C . ARG A 1 305 ? 19.300 -23.022 -15.299 1.00 50.97 305 ARG A C 1
ATOM 2342 O O . ARG A 1 305 ? 20.254 -22.938 -14.534 1.00 50.97 305 ARG A O 1
ATOM 2349 N N . LYS A 1 306 ? 19.370 -22.625 -16.570 1.00 56.59 306 LYS A N 1
ATOM 2350 C CA . LYS A 1 306 ? 20.554 -21.999 -17.166 1.00 56.59 306 LYS A CA 1
ATOM 2351 C C . LYS A 1 306 ? 20.839 -20.637 -16.529 1.00 56.59 306 LYS A C 1
ATOM 2353 O O . LYS A 1 306 ? 21.990 -20.372 -16.212 1.00 56.59 306 LYS A O 1
ATOM 2358 N N . MET A 1 307 ? 19.813 -19.821 -16.278 1.00 51.62 307 MET A N 1
ATOM 2359 C CA . MET A 1 307 ? 19.961 -18.524 -15.606 1.00 51.62 307 MET A CA 1
ATOM 2360 C C . MET A 1 307 ? 20.444 -18.653 -14.156 1.00 51.62 307 MET A C 1
ATOM 2362 O O . MET A 1 307 ? 21.231 -17.825 -13.717 1.00 51.62 307 MET A O 1
ATOM 2366 N N . LEU A 1 308 ? 20.001 -19.679 -13.421 1.00 47.50 308 LEU A N 1
ATOM 2367 C CA . LEU A 1 308 ? 20.431 -19.924 -12.037 1.00 47.50 308 LEU A CA 1
ATOM 2368 C C . LEU A 1 308 ? 21.859 -20.482 -11.953 1.00 47.50 308 LEU A C 1
ATOM 2370 O O . LEU A 1 308 ? 22.581 -20.154 -11.024 1.00 47.50 308 LEU A O 1
ATOM 2374 N N . LEU A 1 309 ? 22.273 -21.310 -12.919 1.00 47.34 309 LEU A N 1
ATOM 2375 C CA . LEU A 1 309 ? 23.584 -21.977 -12.918 1.00 47.34 309 LEU A CA 1
ATOM 2376 C C . LEU A 1 309 ? 24.708 -21.166 -13.585 1.00 47.34 309 LEU A C 1
ATOM 2378 O O . LEU A 1 309 ? 25.872 -21.548 -13.481 1.00 47.34 309 LEU A O 1
ATOM 2382 N N . GLN A 1 310 ? 24.389 -20.094 -14.317 1.00 47.25 310 GLN A N 1
ATOM 2383 C CA . GLN A 1 310 ? 25.401 -19.252 -14.966 1.00 47.25 310 GLN A CA 1
ATOM 2384 C C . GLN A 1 310 ? 26.057 -18.236 -14.015 1.00 47.25 310 GLN A C 1
ATOM 2386 O O . GLN A 1 310 ? 27.196 -17.861 -14.283 1.00 47.25 310 GLN A O 1
ATOM 2391 N N . ASP A 1 311 ? 25.409 -17.857 -12.906 1.00 44.16 311 ASP A N 1
ATOM 2392 C CA . ASP A 1 311 ? 25.955 -16.889 -11.935 1.00 44.16 311 ASP A CA 1
ATOM 2393 C C . ASP A 1 311 ? 26.850 -17.527 -10.849 1.00 44.16 311 ASP A C 1
ATOM 2395 O O . ASP A 1 311 ? 27.644 -16.820 -10.246 1.00 44.16 311 ASP A O 1
ATOM 2399 N N . ASP A 1 312 ? 26.844 -18.854 -10.661 1.00 38.00 312 ASP A N 1
ATOM 2400 C CA . ASP A 1 312 ? 27.783 -19.547 -9.747 1.00 38.00 312 ASP A CA 1
ATOM 2401 C C . ASP A 1 312 ? 29.239 -19.591 -10.281 1.00 38.00 312 ASP A C 1
ATOM 2403 O O . ASP A 1 312 ? 30.118 -20.225 -9.693 1.00 38.00 312 ASP A O 1
ATOM 2407 N N . ARG A 1 313 ? 29.509 -18.962 -11.435 1.00 35.19 313 ARG A N 1
ATOM 2408 C CA . ARG A 1 313 ? 30.823 -18.938 -12.105 1.00 35.19 313 ARG A CA 1
ATOM 2409 C C . ARG A 1 313 ? 31.445 -17.540 -12.243 1.00 35.19 313 ARG A C 1
ATOM 2411 O O . ARG A 1 313 ? 32.497 -17.447 -12.878 1.00 35.19 313 ARG A O 1
ATOM 2418 N N . ALA A 1 314 ? 30.835 -16.492 -11.686 1.00 35.03 314 ALA A N 1
ATOM 2419 C CA . ALA A 1 314 ? 31.357 -15.118 -11.683 1.00 35.03 314 ALA A CA 1
ATOM 2420 C C . ALA A 1 314 ? 31.641 -14.640 -10.253 1.00 35.03 314 ALA A C 1
ATOM 2422 O O . ALA A 1 314 ? 32.635 -13.899 -10.083 1.00 35.03 314 ALA A O 1
#

pLDDT: mean 71.09, std 22.23, range [26.47, 97.56]

Sequence (314 aa):
NNQGTNTNSHEFELCLKAIGKKDDATRVSGWTKMGEFFTKTCADDSAKQSLPLLFEQINFQKIWLEVAPADSRVRVSMTNAIAVFVEGMGKQGAKSLFQNGAGIVWFLLLFDETKAVVLNAKQNLNKCFTTVEKRRAFIDLCRKKGGDFLRMVLNFDSGKLAEYLSCKKDDSLHLERIDFVLANAVKAFTNFAQVLDVAPPSPPGQSSQSAASVVPATSSSSLKAGAGSPSAPVPTNKRLLTARSSSDWFLTSNLLSKMDKLPRLREAVKLAVLVLATNFPEQTYAPPGEDSDFPAADEERKTLRKMLLQDDRA

Secondary structure (DSSP, 8-state):
--HHHHHHHHHHHHHHHHHTSS-HHHHHHHHHHHHHHHHHHHH-HHHHTTHHHHHHT--HHHHHHHHTTS-HHHHHHHHHHHHHHHHHHTHHHHHHHHHSSHHHHHHHHTT-SSHHHHHHHHHHHHHHS-SHHHHHHHHHHHHHHHHHHHHHHHHS-HHHHHHHTT--TT-TTHHHHHHHHHHHHHHHHHHHHHHHSS-PPPPS--------------------------PPPP-----SSS--SHHHHHHHHHHHHHHTT-HHHHHHHHHHHHHHHHH-HHHHT-PPPTT---HHHHHHHHHHHHHHHHGGG-

Foldseek 3Di:
DPPVQVVLLVLLVVLVVQCPDLDQVSLLVSLQSLLVSLLVQLVDPVSVVCVLVSLLVDQVLLSLLQPLPPPLSSLLSNLSSLLSNLQSNPPSSLVSCLVRCVLLSLLLQCQRPDPVSVVSSVVSLCVNQVDPVSSVVSLVSSLVVNLVSLLVLLLDDLVRSCVSNVHDPPRPCSLVSSLSSLLSSLRSNLVSVVVLPPDDDDPPDDDPDDDDDDDDDDDDDDDDDDDDDPPPPDPRPPDQPQPPDPSSVSSLVSLLVSCVPRPSSVVSVLVSLVSCCVVPVVRNDDDPDPPDPDPVVVVSVVVVVCVNVVVVVD

Radius of gyration: 24.45 Å; chains: 1; bounding box: 58×74×67 Å